Protein AF-A0AAV4RSV9-F1 (afdb_monomer_lite)

Organism: Caerostris extrusa (NCBI:txid172846)

Structure (mmCIF, N/CA/C/O backbone):
data_AF-A0AAV4RSV9-F1
#
_entry.id   AF-A0AAV4RSV9-F1
#
loop_
_atom_site.group_PDB
_atom_site.id
_atom_site.type_symbol
_atom_site.label_atom_id
_atom_site.label_alt_id
_atom_site.label_comp_id
_atom_site.label_asym_id
_atom_site.label_entity_id
_atom_site.label_seq_id
_atom_site.pdbx_PDB_ins_code
_atom_site.Cartn_x
_atom_site.Cartn_y
_atom_site.Cartn_z
_atom_site.occupancy
_atom_site.B_iso_or_equiv
_atom_site.auth_seq_id
_atom_site.auth_comp_id
_atom_site.auth_asym_id
_atom_site.auth_atom_id
_atom_site.pdbx_PDB_model_num
ATOM 1 N N . MET A 1 1 ? -23.503 -14.508 3.204 1.00 33.59 1 MET A N 1
ATOM 2 C CA . MET A 1 1 ? -23.653 -13.408 4.180 1.00 33.59 1 MET A CA 1
ATOM 3 C C . MET A 1 1 ? -22.373 -12.596 4.146 1.00 33.59 1 MET A C 1
ATOM 5 O O . MET A 1 1 ? -21.331 -13.213 4.328 1.00 33.59 1 MET A O 1
ATOM 9 N N . PRO A 1 2 ? -22.396 -11.292 3.831 1.00 32.09 2 PRO A N 1
ATOM 10 C CA . PRO A 1 2 ? -21.174 -10.505 3.835 1.00 32.09 2 PRO A CA 1
ATOM 11 C C . PRO A 1 2 ? -20.803 -10.190 5.286 1.00 32.09 2 PRO A C 1
ATOM 13 O O . PRO A 1 2 ? -21.614 -9.654 6.042 1.00 32.09 2 PRO A O 1
ATOM 16 N N . LEU A 1 3 ? -19.588 -10.567 5.675 1.00 35.69 3 LEU A N 1
ATOM 17 C CA . LEU A 1 3 ? -18.970 -10.124 6.915 1.00 35.69 3 LEU A CA 1
ATOM 18 C C . LEU A 1 3 ? -18.635 -8.640 6.735 1.00 35.69 3 LEU A C 1
ATOM 20 O O . LEU A 1 3 ? -17.664 -8.294 6.068 1.00 35.69 3 LEU A O 1
ATOM 24 N N . PHE A 1 4 ? -19.476 -7.762 7.281 1.00 36.22 4 PHE A N 1
ATOM 25 C CA . PHE A 1 4 ? -19.121 -6.360 7.476 1.00 36.22 4 PHE A CA 1
ATOM 26 C C . PHE A 1 4 ? -17.946 -6.324 8.456 1.00 36.22 4 PHE A C 1
ATOM 28 O O . PHE A 1 4 ? -18.125 -6.448 9.667 1.00 36.22 4 PHE A O 1
ATOM 35 N N . LEU A 1 5 ? -16.729 -6.205 7.925 1.00 37.97 5 LEU A N 1
ATOM 36 C CA . LEU A 1 5 ? -15.583 -5.768 8.705 1.00 37.97 5 LEU A CA 1
ATOM 37 C C . LEU A 1 5 ? -15.881 -4.337 9.143 1.00 37.97 5 LEU A C 1
ATOM 39 O O . LEU A 1 5 ? -15.809 -3.397 8.351 1.00 37.97 5 LEU A O 1
ATOM 43 N N . ASP A 1 6 ? -16.273 -4.205 10.406 1.00 38.50 6 ASP A N 1
ATOM 44 C CA . ASP A 1 6 ? -16.491 -2.942 11.095 1.00 38.50 6 ASP A CA 1
ATOM 45 C C . ASP A 1 6 ? -15.120 -2.259 11.256 1.00 38.50 6 ASP A C 1
ATOM 47 O O . ASP A 1 6 ? -14.453 -2.326 12.294 1.00 38.50 6 ASP A O 1
ATOM 51 N N . MET A 1 7 ? -14.621 -1.680 10.157 1.00 40.09 7 MET A N 1
ATOM 52 C CA . MET A 1 7 ? -13.548 -0.701 10.225 1.00 40.09 7 MET A CA 1
ATOM 53 C C . MET A 1 7 ? -14.049 0.410 11.146 1.00 40.09 7 MET A C 1
ATOM 55 O O . MET A 1 7 ? -15.178 0.866 10.953 1.00 40.09 7 MET A O 1
ATOM 59 N N . PRO A 1 8 ? -13.252 0.866 12.130 1.00 41.69 8 PRO A N 1
ATOM 60 C CA . PRO A 1 8 ? -13.656 1.939 13.020 1.00 41.69 8 PRO A CA 1
ATOM 61 C C . PRO A 1 8 ? -13.725 3.238 12.213 1.00 41.69 8 PRO A C 1
ATOM 63 O O . PRO A 1 8 ? -12.812 4.060 12.221 1.00 41.69 8 PRO A O 1
ATOM 66 N N . SER A 1 9 ? -14.820 3.432 11.483 1.00 43.16 9 SER A N 1
ATOM 67 C CA . SER A 1 9 ? -15.230 4.757 11.076 1.00 43.16 9 SER A CA 1
ATOM 68 C C . SER A 1 9 ? -15.619 5.443 12.373 1.00 43.16 9 SER A C 1
ATOM 70 O O . SER A 1 9 ? -16.460 4.943 13.119 1.00 43.16 9 SER A O 1
ATOM 72 N N . VAL A 1 10 ? -14.974 6.561 12.694 1.00 50.31 10 VAL A N 1
ATOM 73 C CA . VAL A 1 10 ? -15.597 7.500 13.621 1.00 50.31 10 VAL A CA 1
ATOM 74 C C . VAL A 1 10 ? -16.876 7.902 12.895 1.00 50.31 10 VAL A C 1
ATOM 76 O O . VAL A 1 10 ? -16.759 8.542 11.844 1.00 50.31 10 VAL A O 1
ATOM 79 N N . PRO A 1 11 ? -18.071 7.461 13.337 1.00 57.12 11 PRO A N 1
ATOM 80 C CA . PRO A 1 11 ? -19.275 7.776 12.596 1.00 57.12 11 PRO A CA 1
ATOM 81 C C . PRO A 1 11 ? -19.330 9.296 12.476 1.00 57.12 11 PRO A C 1
ATOM 83 O O . PRO A 1 11 ? -19.086 10.006 13.456 1.00 57.12 11 PRO A O 1
ATOM 86 N N . LEU A 1 12 ? -19.594 9.805 11.272 1.00 56.66 12 LEU A N 1
ATOM 87 C CA . LEU A 1 12 ? -19.798 11.234 11.072 1.00 56.66 12 LEU A CA 1
ATOM 88 C C . LEU A 1 12 ? -21.110 11.607 11.773 1.00 56.66 12 LEU A C 1
ATOM 90 O O . LEU A 1 12 ? -22.186 11.603 11.178 1.00 56.66 12 LEU A O 1
ATOM 94 N N . VAL A 1 13 ? -21.041 11.858 13.077 1.00 72.06 13 VAL A N 1
ATOM 95 C CA . VAL A 1 13 ? -22.205 12.229 13.870 1.00 72.06 13 VAL A CA 1
ATOM 96 C C . VAL A 1 13 ? -22.405 13.725 13.705 1.00 72.06 13 VAL A C 1
ATOM 98 O O . VAL A 1 13 ? -21.585 14.530 14.141 1.00 72.06 13 VAL A O 1
ATOM 101 N N . SER A 1 14 ? -23.515 14.102 13.072 1.00 82.44 14 SER A N 1
ATOM 102 C CA . SER A 1 14 ? -23.930 15.501 13.003 1.00 82.44 14 SER A CA 1
ATOM 103 C C . SER A 1 14 ? -24.026 16.093 14.409 1.00 82.44 14 SER A C 1
ATOM 105 O O . SER A 1 14 ? -24.600 15.478 15.313 1.00 82.44 14 SER A O 1
ATOM 107 N N . GLY A 1 15 ? -23.530 17.321 14.580 1.00 81.44 15 GLY A N 1
ATOM 108 C CA . GLY A 1 15 ? -23.687 18.066 15.830 1.00 81.44 15 GLY A CA 1
ATOM 109 C C . GLY A 1 15 ? -25.155 18.196 16.249 1.00 81.44 15 GLY A C 1
ATOM 110 O O . GLY A 1 15 ? -25.458 18.113 17.435 1.00 81.44 15 GLY A O 1
ATOM 111 N N . PHE A 1 16 ? -26.082 18.274 15.286 1.00 86.19 16 PHE A N 1
ATOM 112 C CA . PHE A 1 16 ? -27.522 18.262 15.555 1.00 86.19 16 PHE A CA 1
ATOM 113 C C . PHE A 1 16 ? -28.005 16.919 16.095 1.00 86.19 16 PHE A C 1
ATOM 115 O O . PHE A 1 16 ? -28.775 16.890 17.046 1.00 86.19 16 PHE A O 1
ATOM 122 N N . VAL A 1 17 ? -27.531 15.805 15.532 1.00 83.81 17 VAL A N 1
ATOM 123 C CA . VAL A 1 17 ? -27.867 14.461 16.029 1.00 83.81 17 VAL A CA 1
ATOM 124 C C . VAL A 1 17 ? -27.317 14.269 17.439 1.00 83.81 17 VAL A C 1
ATOM 126 O O . VAL A 1 17 ? -28.009 13.724 18.294 1.00 83.81 17 VAL A O 1
ATOM 129 N N . CYS A 1 18 ? -26.105 14.761 17.705 1.00 80.69 18 CYS A N 1
ATOM 130 C CA . CYS A 1 18 ? -25.526 14.768 19.045 1.00 80.69 18 CYS A CA 1
ATOM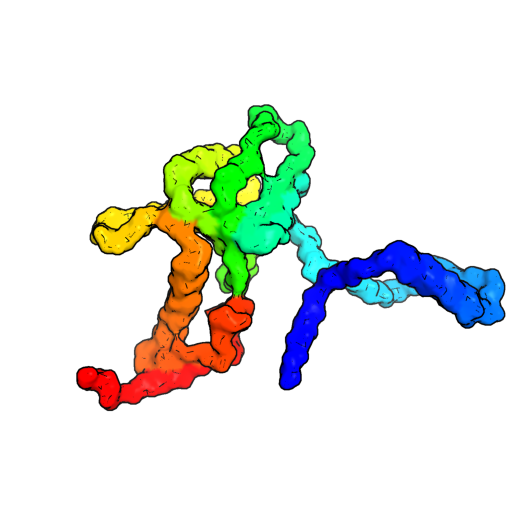 131 C C . CYS A 1 18 ? -26.380 15.596 20.022 1.00 80.69 18 CYS A C 1
ATOM 133 O O . CYS A 1 18 ? -26.750 15.100 21.084 1.00 80.69 18 CYS A O 1
ATOM 135 N N . ALA A 1 19 ? -26.780 16.811 19.634 1.00 85.12 19 ALA A N 1
ATOM 136 C CA . ALA A 1 19 ? -27.617 17.687 20.453 1.00 85.12 19 ALA A CA 1
ATOM 137 C C . ALA A 1 19 ? -29.019 17.105 20.706 1.00 85.12 19 ALA A C 1
ATOM 139 O O . ALA A 1 19 ? -29.518 17.166 21.830 1.00 85.12 19 ALA A O 1
ATOM 140 N N . ILE A 1 20 ? -29.645 16.504 19.688 1.00 87.44 20 ILE A N 1
ATOM 141 C CA . ILE A 1 20 ? -30.943 15.831 19.812 1.00 87.44 20 ILE A CA 1
ATOM 142 C C . ILE A 1 20 ? -30.825 14.632 20.750 1.00 87.44 20 ILE A C 1
ATOM 144 O O . ILE A 1 20 ? -31.633 14.516 21.665 1.00 87.44 20 ILE A O 1
ATOM 148 N N . ARG A 1 21 ? -29.808 13.776 20.584 1.00 83.62 21 ARG A N 1
ATOM 149 C CA . ARG A 1 21 ? -29.572 12.640 21.490 1.00 83.62 21 ARG A CA 1
ATOM 150 C C . ARG A 1 21 ? -29.372 13.103 22.922 1.00 83.62 21 ARG A C 1
ATOM 152 O O . ARG A 1 21 ? -30.051 12.612 23.808 1.00 83.62 21 ARG A O 1
ATOM 159 N N . GLN A 1 22 ? -28.545 14.124 23.135 1.00 82.12 22 GLN A N 1
ATOM 160 C CA . GLN A 1 22 ? -28.338 14.694 24.462 1.00 82.12 22 GLN A CA 1
ATOM 161 C C . GLN A 1 22 ? -29.655 15.181 25.093 1.00 82.12 22 GLN A C 1
ATOM 163 O O . GLN A 1 22 ? -29.890 14.966 26.284 1.00 82.12 22 GLN A O 1
ATOM 168 N N . LYS A 1 23 ? -30.529 15.827 24.309 1.00 84.06 23 LYS A N 1
ATOM 169 C CA . LYS A 1 23 ? -31.851 16.280 24.771 1.00 84.06 23 LYS A CA 1
ATOM 170 C C . LYS A 1 23 ? -32.808 15.119 25.040 1.00 84.06 23 LYS A C 1
ATOM 172 O O . LYS A 1 23 ? -33.490 15.157 26.058 1.00 84.06 23 LYS A O 1
ATOM 177 N N . LEU A 1 24 ? -32.837 14.105 24.178 1.00 85.06 24 LEU A N 1
ATOM 178 C CA . LEU A 1 24 ? -33.660 12.906 24.349 1.00 85.06 24 LEU A CA 1
ATOM 179 C C . LEU A 1 24 ? -33.226 12.091 25.571 1.00 85.06 24 LEU A C 1
ATOM 181 O O . LEU A 1 24 ? -34.077 11.722 26.372 1.00 85.06 24 LEU A O 1
ATOM 185 N N . ASP A 1 25 ? -31.924 11.892 25.771 1.00 79.19 25 ASP A N 1
ATOM 186 C CA . ASP A 1 25 ? -31.375 11.190 26.936 1.00 79.19 25 ASP A CA 1
ATOM 187 C C . ASP A 1 25 ? -31.684 11.938 28.241 1.00 79.19 25 ASP A C 1
ATOM 189 O O . ASP A 1 25 ? -32.006 11.324 29.258 1.00 79.19 25 ASP A O 1
ATOM 193 N N . SER A 1 26 ? -31.639 13.275 28.210 1.00 73.12 26 SER A N 1
ATOM 194 C CA . SER A 1 26 ? -32.033 14.107 29.355 1.00 73.12 26 SER A CA 1
ATOM 195 C C . SER A 1 26 ? -33.541 14.034 29.619 1.00 73.12 26 SER A C 1
ATOM 197 O O . SER A 1 26 ? -33.954 13.950 30.772 1.00 73.12 26 SER A O 1
ATOM 199 N N . PHE A 1 27 ? -34.367 14.038 28.566 1.00 79.25 27 PHE A N 1
ATOM 200 C CA . PHE A 1 27 ? -35.826 13.944 28.676 1.00 79.25 27 PHE A CA 1
ATOM 201 C C . PHE A 1 27 ? -36.284 12.572 29.185 1.00 79.25 27 PHE A C 1
ATOM 203 O O . PHE A 1 27 ? -37.189 12.488 30.007 1.00 79.25 27 PHE A O 1
ATOM 210 N N . ALA A 1 28 ? -35.631 11.499 28.739 1.00 72.19 28 ALA A N 1
ATOM 211 C CA . ALA A 1 28 ? -35.897 10.138 29.193 1.00 72.19 28 ALA A CA 1
ATOM 212 C C . ALA A 1 28 ? -35.424 9.877 30.639 1.00 72.19 28 ALA A C 1
ATOM 214 O O . ALA A 1 28 ? -35.713 8.820 31.204 1.00 72.19 28 ALA A O 1
ATOM 215 N N . SER A 1 29 ? -34.691 10.813 31.255 1.00 71.06 29 SER A N 1
ATOM 216 C CA . SER A 1 29 ? -34.235 10.678 32.635 1.00 71.06 29 SER A CA 1
ATOM 217 C C . SER A 1 29 ? -35.323 11.121 33.622 1.00 71.06 29 SER A C 1
ATOM 219 O O . SER A 1 29 ? -35.723 12.278 33.675 1.00 71.06 29 SER A O 1
ATOM 221 N N . LEU A 1 30 ? -35.801 10.178 34.437 1.00 73.56 30 LEU A N 1
ATOM 222 C CA . LEU A 1 30 ? -36.833 10.411 35.461 1.00 73.56 30 LEU A CA 1
ATOM 223 C C . LEU A 1 30 ? -36.285 11.039 36.758 1.00 73.56 30 LEU A C 1
ATOM 225 O O . LEU A 1 30 ? -37.032 11.232 37.713 1.00 73.56 30 LEU A O 1
ATOM 229 N N . THR A 1 31 ? -34.980 11.316 36.826 1.00 72.31 31 THR A N 1
ATOM 230 C CA . THR A 1 31 ? -34.305 11.837 38.022 1.00 72.31 31 THR A CA 1
ATOM 231 C C . THR A 1 31 ? -33.597 13.149 37.715 1.00 72.31 31 THR A C 1
ATOM 233 O O . THR A 1 31 ? -32.899 13.269 36.711 1.00 72.31 31 THR A O 1
ATOM 236 N N . SER A 1 32 ? -33.753 14.130 38.603 1.00 68.44 32 SER A N 1
ATOM 237 C CA . SER A 1 32 ? -33.077 15.430 38.536 1.00 68.44 32 SER A CA 1
ATOM 238 C C . SER A 1 32 ? -31.642 15.390 39.073 1.00 68.44 32 SER A C 1
ATOM 240 O O . SER A 1 32 ? -30.887 16.346 38.896 1.00 68.44 32 SER A O 1
ATOM 242 N N . VAL A 1 33 ? -31.248 14.292 39.728 1.00 75.31 33 VAL A N 1
ATOM 243 C CA . VAL A 1 33 ? -29.913 14.135 40.309 1.00 75.31 33 VAL A CA 1
ATOM 244 C C . VAL A 1 33 ? -28.967 13.578 39.251 1.00 75.31 33 VAL A C 1
ATOM 246 O O . VAL A 1 33 ? -29.154 12.469 38.744 1.00 75.31 33 VAL A O 1
ATOM 249 N N . ALA A 1 34 ? -27.918 14.339 38.930 1.00 63.50 34 ALA A N 1
ATOM 250 C CA . ALA A 1 34 ? -26.868 13.885 38.028 1.00 63.50 34 ALA A CA 1
ATOM 251 C C . ALA A 1 34 ? -26.233 12.592 38.566 1.00 63.50 34 ALA A C 1
ATOM 253 O O . ALA A 1 34 ? -25.784 12.543 39.713 1.00 63.50 34 ALA A O 1
ATOM 254 N N . ARG A 1 35 ? -26.171 11.540 37.738 1.00 60.19 35 ARG A N 1
ATOM 255 C CA . ARG A 1 35 ? -25.465 10.304 38.110 1.00 60.19 35 ARG A CA 1
ATOM 256 C C . ARG A 1 35 ? -24.001 10.642 38.446 1.00 60.19 35 ARG A C 1
ATOM 258 O O . ARG A 1 35 ? -23.372 11.382 37.683 1.00 60.19 35 ARG A O 1
ATOM 265 N N . PRO A 1 36 ? -23.442 10.126 39.553 1.00 59.12 36 PRO A N 1
ATOM 266 C CA . PRO A 1 36 ? -22.083 10.456 39.965 1.00 59.12 36 PRO A CA 1
ATOM 267 C C . PRO A 1 36 ? -21.067 10.037 38.891 1.00 59.12 36 PRO A C 1
ATOM 269 O O . PRO A 1 36 ? -21.099 8.916 38.390 1.00 59.12 36 PRO A O 1
ATOM 272 N N . LYS A 1 37 ? -20.141 10.942 38.547 1.00 64.62 37 LYS A N 1
ATOM 273 C CA . LYS A 1 37 ? -19.033 10.701 37.598 1.00 64.62 37 LYS A CA 1
ATOM 274 C C . LYS A 1 37 ? -17.822 9.995 38.227 1.00 64.62 37 LYS A C 1
ATOM 276 O O . LYS A 1 37 ? -16.769 9.920 37.597 1.00 64.62 37 LYS A O 1
ATOM 281 N N . VAL A 1 38 ? -17.925 9.501 39.461 1.00 49.75 38 VAL A N 1
ATOM 282 C CA . VAL A 1 38 ? -16.763 8.985 40.195 1.00 49.75 38 VAL A CA 1
ATOM 283 C C . VAL A 1 38 ? -16.743 7.458 40.206 1.00 49.75 38 VAL A C 1
ATOM 285 O O . VAL A 1 38 ? -17.623 6.813 40.764 1.00 49.75 38 VAL A O 1
ATOM 288 N N . LYS A 1 39 ? -15.681 6.956 39.561 1.00 48.25 39 LYS A N 1
ATOM 289 C CA . LYS A 1 39 ? -15.087 5.611 39.541 1.00 48.25 39 LYS A CA 1
ATOM 290 C C . LYS A 1 39 ? -16.033 4.437 39.269 1.00 48.25 39 LYS A C 1
ATOM 292 O O . LYS A 1 39 ? -16.329 3.632 40.140 1.00 48.25 39 LYS A O 1
ATOM 297 N N . ARG A 1 40 ? -16.327 4.232 37.978 1.00 44.69 40 ARG A N 1
ATOM 298 C CA . ARG A 1 40 ? -16.277 2.867 37.436 1.00 44.69 40 ARG A CA 1
ATOM 299 C C . ARG A 1 40 ? -14.816 2.441 37.456 1.00 44.69 40 ARG A C 1
ATOM 301 O O . ARG A 1 40 ? -14.027 2.865 36.616 1.00 44.69 40 ARG A O 1
ATOM 308 N N . GLU A 1 41 ? -14.448 1.692 38.479 1.00 45.41 41 GLU A N 1
ATOM 309 C CA . GLU A 1 41 ? -13.223 0.909 38.491 1.00 45.41 41 GLU A CA 1
ATOM 310 C C . GLU A 1 41 ? -13.158 0.096 37.194 1.00 45.41 41 GLU A C 1
ATOM 312 O O . GLU A 1 41 ? -14.014 -0.741 36.929 1.00 45.41 41 GLU A O 1
ATOM 317 N N . GLN A 1 42 ? -12.187 0.447 36.353 1.00 46.62 42 GLN A N 1
ATOM 318 C CA . GLN A 1 42 ? -11.427 -0.439 35.470 1.00 46.62 42 GLN A CA 1
ATOM 319 C C . GLN A 1 42 ? -12.147 -1.425 34.537 1.00 46.62 42 GLN A C 1
ATOM 321 O O . GLN A 1 42 ? -11.464 -2.166 33.844 1.00 46.62 42 GLN A O 1
ATOM 326 N N . LEU A 1 43 ? -13.460 -1.347 34.335 1.00 41.59 43 LEU A N 1
ATOM 327 C CA . LEU A 1 43 ? -14.076 -1.777 33.075 1.00 41.59 43 LEU A CA 1
ATOM 328 C C . LEU A 1 43 ? -13.960 -0.639 32.071 1.00 41.59 43 LEU A C 1
ATOM 330 O O . LEU A 1 43 ? -14.920 -0.151 31.479 1.00 41.59 43 LEU A O 1
ATOM 334 N N . PHE A 1 44 ? -12.716 -0.215 31.899 1.00 43.91 44 PHE A N 1
ATOM 335 C CA . PHE A 1 44 ? -12.253 0.177 30.605 1.00 43.91 44 PHE A CA 1
ATOM 336 C C . PHE A 1 44 ? -12.528 -1.017 29.658 1.00 43.91 44 PHE A C 1
ATOM 338 O O . PHE A 1 44 ? -11.621 -1.744 29.279 1.00 43.91 44 PHE A O 1
ATOM 345 N N . GLU A 1 45 ? -13.734 -1.074 29.090 1.00 42.53 45 GLU A N 1
ATOM 346 C CA . GLU A 1 45 ? -13.785 -0.869 27.644 1.00 42.53 45 GLU A CA 1
ATOM 347 C C . GLU A 1 45 ? -13.157 0.513 27.387 1.00 42.53 45 GLU A C 1
ATOM 349 O O . GLU A 1 45 ? -13.787 1.483 26.975 1.00 42.53 45 GLU A O 1
ATOM 354 N N . THR A 1 46 ? -11.841 0.628 27.624 1.00 43.81 46 THR A N 1
ATOM 355 C CA . THR A 1 46 ? -10.995 1.245 26.641 1.00 43.81 46 THR A CA 1
ATOM 356 C C . THR A 1 46 ? -11.463 0.522 25.403 1.00 43.81 46 THR A C 1
ATOM 358 O O . THR A 1 46 ? -11.152 -0.651 25.199 1.00 43.81 46 THR A O 1
ATOM 361 N N . VAL A 1 47 ? -12.251 1.214 24.588 1.00 47.81 47 VAL A N 1
A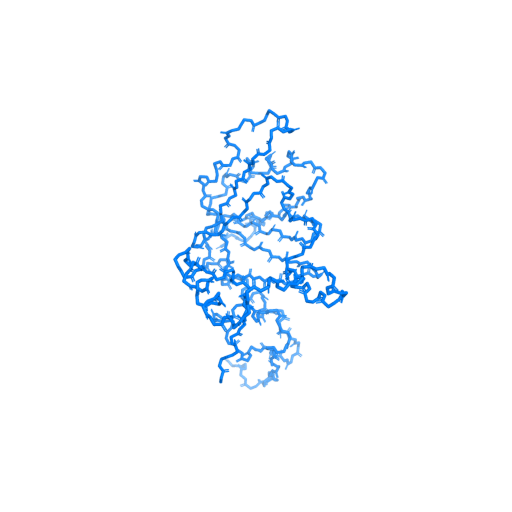TOM 362 C CA . VAL A 1 47 ? -11.970 1.205 23.170 1.00 47.81 47 VAL A CA 1
ATOM 363 C C . VAL A 1 47 ? -10.474 1.474 23.139 1.00 47.81 47 VAL A C 1
ATOM 365 O O . VAL A 1 47 ? -10.043 2.622 23.172 1.00 47.81 47 VAL A O 1
ATOM 368 N N . ILE A 1 48 ? -9.678 0.406 23.285 1.00 45.91 48 ILE A N 1
ATOM 369 C CA . ILE A 1 48 ? -8.285 0.397 22.923 1.00 45.91 48 ILE A CA 1
ATOM 370 C C . ILE A 1 48 ? -8.457 0.857 21.498 1.00 45.91 48 ILE A C 1
ATOM 372 O O . ILE A 1 48 ? -9.130 0.146 20.733 1.00 45.91 48 ILE A O 1
ATOM 376 N N . PRO A 1 49 ? -8.061 2.0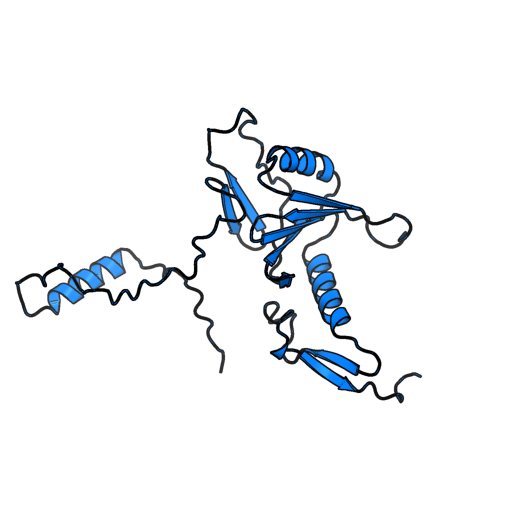96 21.161 1.00 46.12 49 PRO A N 1
ATOM 377 C CA . PRO A 1 49 ? -8.128 2.454 19.772 1.00 46.12 49 PRO A CA 1
ATOM 378 C C . PRO A 1 49 ? -7.392 1.304 19.086 1.00 46.12 49 PRO A C 1
ATOM 380 O O . PRO A 1 49 ? -6.270 0.979 19.476 1.00 46.12 49 PRO A O 1
ATOM 383 N N . LYS A 1 50 ? -8.019 0.625 18.116 1.00 49.06 50 LYS A N 1
ATOM 384 C CA . LYS A 1 50 ? -7.317 -0.326 17.232 1.00 49.06 50 LYS A CA 1
ATOM 385 C C . LYS A 1 50 ? -6.311 0.437 16.348 1.00 49.06 50 LYS A C 1
ATOM 387 O O . LYS A 1 50 ? -6.098 0.119 15.189 1.00 49.06 50 LYS A O 1
ATOM 392 N N . ILE A 1 51 ? -5.780 1.530 16.875 1.00 53.28 51 ILE A N 1
ATOM 393 C CA . ILE A 1 51 ? -4.811 2.433 16.328 1.00 53.28 51 ILE A CA 1
ATOM 394 C C . ILE A 1 51 ? -3.625 2.211 17.245 1.00 53.28 51 ILE A C 1
ATOM 396 O O . ILE A 1 51 ? -3.684 2.475 18.447 1.00 53.28 51 ILE A O 1
ATOM 400 N N . SER A 1 52 ? -2.592 1.638 16.651 1.00 48.38 52 SER A N 1
ATOM 401 C CA . SER A 1 52 ? -1.332 1.360 17.309 1.00 48.38 52 SER A CA 1
ATOM 402 C C . SER A 1 52 ? -0.846 2.580 18.104 1.00 48.38 52 SER A C 1
ATOM 404 O O . SER A 1 52 ? -0.829 3.698 17.589 1.00 48.38 52 SER A O 1
ATOM 406 N N . THR A 1 53 ? -0.441 2.367 19.359 1.00 50.00 53 THR A N 1
ATOM 407 C CA . THR A 1 53 ? 0.304 3.359 20.155 1.00 50.00 53 THR A CA 1
ATOM 408 C C . THR A 1 53 ? 1.784 3.401 19.774 1.00 50.00 53 THR A C 1
ATOM 410 O O . THR A 1 53 ? 2.554 4.129 20.400 1.00 50.00 53 THR A O 1
ATOM 413 N N . MET A 1 54 ? 2.201 2.589 18.798 1.00 54.75 54 MET A N 1
ATOM 414 C CA . MET A 1 54 ? 3.573 2.559 18.306 1.00 54.75 54 MET A CA 1
ATOM 415 C C . MET A 1 54 ? 3.892 3.818 17.498 1.00 54.75 54 MET A C 1
ATOM 417 O O . MET A 1 54 ? 3.000 4.574 17.098 1.00 54.75 54 MET A O 1
ATOM 421 N N . SER A 1 55 ? 5.185 4.055 17.277 1.00 53.69 55 SER A N 1
ATOM 422 C CA . SER A 1 55 ? 5.659 5.159 16.452 1.00 53.69 55 SER A CA 1
ATOM 423 C C . SER A 1 55 ? 4.955 5.100 15.088 1.00 53.69 55 SER A C 1
ATOM 425 O O . SER A 1 55 ? 4.971 4.091 14.382 1.00 53.69 55 SER A O 1
ATOM 427 N N . VAL A 1 56 ? 4.240 6.173 14.732 1.00 59.38 56 VAL A N 1
ATOM 428 C CA . VAL A 1 56 ? 3.613 6.252 13.409 1.00 59.38 56 VAL A CA 1
ATOM 429 C C . VAL A 1 56 ? 4.722 6.165 12.352 1.00 59.38 56 VAL A C 1
ATOM 431 O O . VAL A 1 56 ? 5.751 6.822 12.535 1.00 59.38 56 VAL A O 1
ATOM 434 N N . PRO A 1 57 ? 4.536 5.432 11.236 1.00 54.44 57 PRO A N 1
ATOM 435 C CA . PRO A 1 57 ? 5.599 5.174 10.259 1.00 54.44 57 PRO A CA 1
ATOM 436 C C . PRO A 1 57 ? 6.332 6.418 9.743 1.00 54.44 57 PRO A C 1
ATOM 438 O O . PRO A 1 57 ? 7.483 6.334 9.321 1.00 54.44 57 PRO A O 1
ATOM 441 N N . PHE A 1 58 ? 5.661 7.571 9.784 1.00 58.41 58 PHE A N 1
ATOM 442 C CA . PHE A 1 58 ? 6.143 8.855 9.288 1.00 58.41 58 PHE A CA 1
ATOM 443 C C . PHE A 1 58 ? 6.589 9.828 10.393 1.00 58.41 58 PHE A C 1
ATOM 445 O O . PHE A 1 58 ? 6.925 10.969 10.097 1.00 58.41 58 PHE A O 1
ATOM 452 N N . GLY A 1 59 ? 6.590 9.418 11.662 1.00 58.38 59 GLY A N 1
ATOM 453 C CA . GLY A 1 59 ? 6.946 10.278 12.791 1.00 58.38 59 GLY A CA 1
ATOM 454 C C . GLY A 1 59 ? 5.933 11.394 13.098 1.00 58.38 59 GLY A C 1
ATOM 455 O O . GLY A 1 59 ? 4.899 11.565 12.449 1.00 58.38 59 GLY A O 1
ATOM 456 N N . SER A 1 60 ? 6.215 12.168 14.149 1.00 60.16 60 SER A N 1
ATOM 457 C CA . SER A 1 60 ? 5.320 13.240 14.594 1.00 60.16 60 SER A CA 1
ATOM 458 C C . SER A 1 60 ? 5.368 14.456 13.661 1.00 60.16 60 SER A C 1
ATOM 460 O O . SER A 1 60 ? 6.420 14.893 13.198 1.00 60.16 60 SER A O 1
ATOM 462 N N . GLY A 1 61 ? 4.200 15.041 13.385 1.00 53.38 61 GLY A N 1
ATOM 463 C CA . GLY A 1 61 ? 4.091 16.228 12.536 1.00 53.38 61 GLY A CA 1
ATOM 464 C C . GLY A 1 61 ? 4.099 15.950 11.032 1.00 53.38 61 GLY A C 1
ATOM 465 O O . GLY A 1 61 ? 4.027 16.918 10.276 1.00 53.38 61 GLY A O 1
ATOM 466 N N . ILE A 1 62 ? 4.126 14.684 10.603 1.00 58.00 62 ILE A N 1
ATOM 467 C CA . ILE A 1 62 ? 3.812 14.271 9.232 1.00 58.00 62 ILE A CA 1
ATOM 468 C C . ILE A 1 62 ? 2.414 13.641 9.221 1.00 58.00 62 ILE A C 1
ATOM 470 O O . ILE A 1 62 ? 2.089 12.770 10.019 1.00 58.00 62 ILE A O 1
ATOM 474 N N . THR A 1 63 ? 1.551 14.126 8.336 1.00 60.25 63 THR A N 1
ATOM 475 C CA . THR A 1 63 ? 0.199 13.623 8.103 1.00 60.25 63 THR A CA 1
ATOM 476 C C . THR A 1 63 ? 0.147 13.020 6.715 1.00 60.25 63 THR A C 1
ATOM 478 O O . THR A 1 63 ? 0.453 13.703 5.739 1.00 60.25 63 THR A O 1
ATOM 481 N N . VAL A 1 64 ? -0.278 11.765 6.627 1.00 64.00 64 VAL A N 1
ATOM 482 C CA . VAL A 1 64 ? -0.556 11.093 5.359 1.00 64.00 64 VAL A CA 1
ATOM 483 C C . VAL A 1 64 ? -2.058 10.892 5.254 1.00 64.00 64 VAL A C 1
ATOM 485 O O . VAL A 1 64 ? -2.688 10.410 6.191 1.00 64.00 64 VAL A O 1
ATOM 488 N N . SER A 1 65 ? -2.645 11.290 4.132 1.00 62.38 65 SER A N 1
ATOM 489 C CA . SER A 1 65 ? -4.046 11.034 3.822 1.00 62.38 65 SER A CA 1
ATOM 490 C C . SER A 1 65 ? -4.189 10.439 2.429 1.00 62.38 65 SER A C 1
ATOM 492 O O . SER A 1 65 ? -3.394 10.717 1.534 1.00 62.38 65 SER A O 1
ATOM 494 N N . ARG A 1 66 ? -5.217 9.614 2.240 1.00 68.38 66 ARG A N 1
ATOM 495 C CA . ARG A 1 66 ? -5.607 9.090 0.932 1.00 68.38 66 ARG A CA 1
ATOM 496 C C . ARG A 1 66 ? -6.804 9.893 0.425 1.00 68.38 66 ARG A C 1
ATOM 498 O O . ARG A 1 66 ? -7.810 9.994 1.120 1.00 68.38 66 ARG A O 1
ATOM 505 N N . ILE A 1 67 ? -6.693 10.480 -0.764 1.00 70.06 67 ILE A N 1
ATOM 506 C CA . ILE A 1 67 ? -7.799 11.147 -1.464 1.00 70.06 67 ILE A CA 1
ATOM 507 C C . ILE A 1 67 ? -7.963 10.446 -2.814 1.00 70.06 67 ILE A C 1
ATOM 509 O O . ILE A 1 67 ? -7.154 10.639 -3.725 1.00 70.06 67 ILE A O 1
ATOM 513 N N . GLY A 1 68 ? -8.988 9.598 -2.926 1.00 74.38 68 GLY A N 1
ATOM 514 C CA . GLY A 1 68 ? -9.128 8.667 -4.049 1.00 74.38 68 GLY A CA 1
ATOM 515 C C . GLY A 1 68 ? -7.946 7.694 -4.098 1.00 74.38 68 GLY A C 1
ATOM 516 O O . GLY A 1 68 ? -7.589 7.099 -3.088 1.00 74.38 68 GLY A O 1
ATOM 517 N N . GLU A 1 69 ? -7.280 7.600 -5.245 1.00 72.38 69 GLU A N 1
ATOM 518 C CA . GLU A 1 69 ? -6.083 6.760 -5.423 1.00 72.38 69 GLU A CA 1
ATOM 519 C C . GLU A 1 69 ? -4.777 7.472 -5.056 1.00 72.38 69 GLU A C 1
ATOM 521 O O . GLU A 1 69 ? -3.693 6.950 -5.284 1.00 72.38 69 GLU A O 1
ATOM 526 N N . ARG A 1 70 ? -4.845 8.695 -4.520 1.00 69.75 70 ARG A N 1
ATOM 527 C CA . ARG A 1 70 ? -3.663 9.533 -4.299 1.00 69.75 70 ARG A CA 1
ATOM 528 C C . ARG A 1 70 ? -3.310 9.602 -2.827 1.00 69.75 70 ARG A C 1
ATOM 530 O O . ARG A 1 70 ? -4.165 9.911 -1.998 1.00 69.75 70 ARG A O 1
ATOM 537 N N . ALA A 1 71 ? -2.036 9.404 -2.522 1.00 68.38 71 ALA A N 1
ATOM 538 C CA . ALA A 1 71 ? -1.482 9.704 -1.214 1.00 68.38 71 ALA A CA 1
ATOM 539 C C . ALA A 1 71 ? -1.036 11.169 -1.158 1.00 68.38 71 ALA A C 1
ATOM 541 O O . ALA A 1 71 ? -0.253 11.643 -1.982 1.00 68.38 71 ALA A O 1
ATOM 542 N N . LEU A 1 72 ? -1.544 11.888 -0.164 1.00 64.12 72 LEU A N 1
ATOM 543 C CA . LEU A 1 72 ? -1.166 13.249 0.164 1.00 64.12 72 LEU A CA 1
ATOM 544 C C . LEU A 1 72 ? -0.394 13.235 1.477 1.00 64.12 72 LEU A C 1
ATOM 546 O O . LEU A 1 72 ? -0.934 12.886 2.522 1.00 64.12 72 LEU A O 1
ATOM 550 N N . VAL A 1 73 ? 0.859 13.669 1.427 1.00 62.06 73 VAL A N 1
ATOM 551 C CA . VAL A 1 73 ? 1.707 13.811 2.611 1.00 62.06 73 VAL A CA 1
ATOM 552 C C . VAL A 1 73 ? 1.861 15.298 2.928 1.00 62.06 73 VAL A C 1
ATOM 554 O O . VAL A 1 73 ? 2.159 16.103 2.046 1.00 62.06 73 VAL A O 1
ATOM 557 N N . ARG A 1 74 ? 1.640 15.682 4.186 1.00 55.72 74 ARG A N 1
ATOM 558 C CA . ARG A 1 74 ? 1.796 17.048 4.707 1.00 55.72 74 ARG A CA 1
ATOM 559 C C . ARG A 1 74 ? 2.693 17.028 5.937 1.00 55.72 74 ARG A C 1
ATOM 561 O O . ARG A 1 74 ? 2.478 16.209 6.816 1.00 55.72 74 ARG A O 1
ATOM 568 N N . ALA A 1 75 ? 3.638 17.956 6.043 1.00 54.62 75 ALA A N 1
ATOM 569 C CA . ALA A 1 75 ? 4.483 18.117 7.227 1.00 54.62 75 ALA A CA 1
ATOM 570 C C . ALA A 1 75 ? 4.216 19.470 7.909 1.00 54.62 75 ALA A C 1
ATOM 572 O O . ALA A 1 75 ? 4.030 20.479 7.228 1.00 54.62 75 ALA A O 1
ATOM 573 N N . ARG A 1 76 ? 4.178 19.501 9.249 1.00 51.38 76 ARG A N 1
ATOM 574 C CA . ARG A 1 76 ? 3.878 20.700 10.061 1.00 51.38 76 ARG A CA 1
ATOM 575 C C . ARG A 1 76 ? 5.023 21.133 10.987 1.00 51.38 76 ARG A C 1
ATOM 577 O O . ARG A 1 76 ? 4.957 22.232 11.537 1.00 51.38 76 ARG A O 1
ATOM 584 N N . THR A 1 77 ? 6.054 20.313 11.204 1.00 52.25 77 THR A N 1
ATOM 585 C CA . THR A 1 77 ? 7.057 20.627 12.238 1.00 52.25 77 THR A CA 1
ATOM 586 C C . THR A 1 77 ? 8.069 21.690 11.793 1.00 52.25 77 THR A C 1
ATOM 588 O O . THR A 1 77 ? 8.549 21.675 10.665 1.00 52.25 77 THR A O 1
ATOM 591 N N . LYS A 1 78 ? 8.396 22.616 12.708 1.00 49.88 78 LYS A N 1
ATOM 592 C CA . LYS A 1 78 ? 9.326 23.752 12.520 1.00 49.88 78 LYS A CA 1
ATOM 593 C C . LYS A 1 78 ? 10.738 23.513 13.089 1.00 49.88 78 LYS A C 1
ATOM 595 O O . LYS A 1 78 ? 11.562 24.417 13.037 1.00 49.88 78 LYS A O 1
ATOM 600 N N . ARG A 1 79 ? 11.016 22.356 13.706 1.00 43.06 79 ARG A N 1
ATOM 601 C CA . ARG A 1 79 ? 12.213 22.149 14.554 1.00 43.06 79 ARG A CA 1
ATOM 602 C C . ARG A 1 79 ? 13.360 21.340 13.944 1.00 43.06 79 ARG A C 1
ATOM 604 O O . ARG A 1 79 ? 14.333 21.088 14.641 1.00 43.06 79 ARG A O 1
ATOM 611 N N . ILE A 1 80 ? 13.311 21.012 12.657 1.00 43.50 80 ILE A N 1
ATOM 612 C CA . ILE A 1 80 ? 14.483 20.494 11.943 1.00 43.50 80 ILE A CA 1
ATOM 613 C C . ILE A 1 80 ? 14.707 21.400 10.734 1.00 43.50 80 ILE A C 1
ATOM 615 O O . ILE A 1 80 ? 13.997 21.313 9.740 1.00 43.50 80 ILE A O 1
ATOM 619 N N . ILE A 1 81 ? 15.613 22.358 10.940 1.00 34.47 81 ILE A N 1
ATOM 620 C CA . ILE A 1 81 ? 16.515 22.994 9.972 1.00 34.47 81 ILE A CA 1
ATOM 621 C C . ILE A 1 81 ? 15.949 23.116 8.550 1.00 34.47 81 ILE A C 1
ATOM 623 O O . ILE A 1 81 ? 15.959 22.167 7.775 1.00 34.47 81 ILE A O 1
ATOM 627 N N . SER A 1 82 ? 15.527 24.333 8.207 1.00 35.09 82 SER A N 1
ATOM 628 C CA . SER A 1 82 ? 15.860 24.991 6.937 1.00 35.09 82 SER A CA 1
ATOM 629 C C . SER A 1 82 ? 15.965 24.098 5.693 1.00 35.09 82 SER A C 1
ATOM 631 O O . SER A 1 82 ? 16.960 24.130 4.982 1.00 35.09 82 SER A O 1
ATOM 633 N N . VAL A 1 83 ? 14.912 23.352 5.378 1.00 32.66 83 VAL A N 1
ATOM 634 C CA . VAL A 1 83 ? 14.558 23.064 3.985 1.00 32.66 83 VAL A CA 1
ATOM 635 C C . VAL A 1 83 ? 13.080 23.386 3.832 1.00 32.66 83 VAL 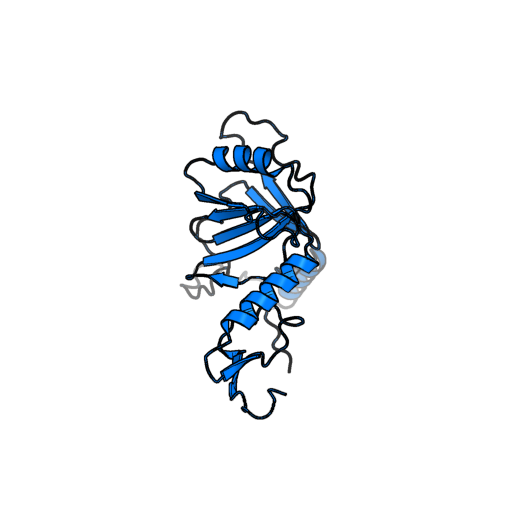A C 1
ATOM 637 O O . VAL A 1 83 ? 12.215 22.525 3.676 1.00 32.66 83 VAL A O 1
ATOM 640 N N . GLU A 1 84 ? 12.823 24.676 4.033 1.00 32.41 84 GLU A N 1
ATOM 641 C CA . GLU A 1 84 ? 11.919 25.486 3.228 1.00 32.41 84 GLU A CA 1
ATOM 642 C C . GLU A 1 84 ? 10.818 24.686 2.528 1.00 32.41 84 GLU A C 1
ATOM 644 O O . GLU A 1 84 ? 11.058 24.077 1.491 1.00 32.41 84 GLU A O 1
ATOM 649 N N . MET A 1 85 ? 9.623 24.669 3.133 1.00 34.06 85 MET A N 1
ATOM 650 C CA . MET A 1 85 ? 8.345 25.135 2.555 1.00 34.06 85 MET A CA 1
ATOM 651 C C . MET A 1 85 ? 8.067 24.840 1.058 1.00 34.06 85 MET A C 1
ATOM 653 O O . MET A 1 85 ? 7.297 25.526 0.393 1.00 34.06 85 MET A O 1
ATOM 657 N N . SER A 1 86 ? 8.675 23.792 0.516 1.00 37.41 86 SER A N 1
ATOM 658 C CA . SER A 1 86 ? 8.649 23.389 -0.893 1.00 37.41 86 SER A CA 1
ATOM 659 C C . SER A 1 86 ? 8.898 21.879 -1.074 1.00 37.41 86 SER A C 1
ATOM 661 O O . SER A 1 86 ? 8.618 21.331 -2.139 1.00 37.41 86 SER A O 1
ATOM 663 N N . THR A 1 87 ? 9.293 21.190 0.001 1.00 41.44 87 THR A N 1
ATOM 664 C CA . THR A 1 87 ? 9.694 19.774 0.121 1.00 41.44 87 THR A CA 1
ATOM 665 C C . THR A 1 87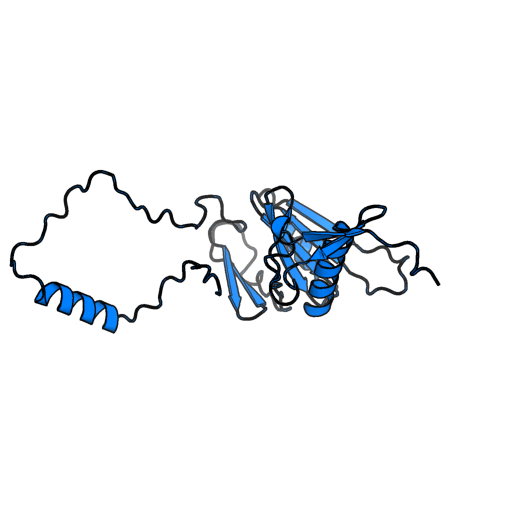 ? 8.562 18.747 0.057 1.00 41.44 87 THR A C 1
ATOM 667 O O . THR A 1 87 ? 8.817 17.551 0.036 1.00 41.44 87 THR A O 1
ATOM 670 N N . LEU A 1 88 ? 7.306 19.190 -0.041 1.00 40.00 88 LEU A N 1
ATOM 671 C CA . LEU A 1 88 ? 6.145 18.335 -0.320 1.00 40.00 88 LEU A CA 1
ATOM 672 C C . LEU A 1 88 ? 5.303 18.896 -1.471 1.00 40.00 88 LEU A C 1
ATOM 674 O O . LEU A 1 88 ? 4.082 18.752 -1.510 1.00 40.00 88 LEU A O 1
ATOM 678 N N . ARG A 1 89 ? 5.955 19.482 -2.482 1.00 41.41 89 ARG A N 1
ATOM 679 C CA . ARG A 1 89 ? 5.403 19.425 -3.838 1.00 41.41 89 ARG A CA 1
ATOM 680 C C . ARG A 1 89 ? 5.571 17.987 -4.343 1.00 41.41 89 ARG A C 1
ATOM 682 O O . ARG A 1 89 ? 6.380 17.716 -5.224 1.00 41.41 89 ARG A O 1
ATOM 689 N N . PHE A 1 90 ? 4.727 17.086 -3.833 1.00 47.28 90 PHE A N 1
ATOM 690 C CA . PHE A 1 90 ? 4.251 15.887 -4.535 1.00 47.28 90 PHE A CA 1
ATOM 691 C C . PHE A 1 90 ? 3.527 16.323 -5.829 1.00 47.28 90 PHE A C 1
ATOM 693 O O . PHE A 1 90 ? 2.338 16.107 -6.026 1.00 47.28 90 PHE A O 1
ATOM 700 N N . SER A 1 91 ? 4.228 17.040 -6.711 1.00 41.47 91 SER A N 1
ATOM 701 C CA . SER A 1 91 ? 3.710 17.555 -7.981 1.00 41.47 91 SER A CA 1
ATOM 702 C C . SER A 1 91 ? 3.780 16.505 -9.091 1.00 41.47 91 SER A C 1
ATOM 704 O O . SER A 1 91 ? 3.425 16.786 -10.232 1.00 41.47 91 SER A O 1
ATOM 706 N N . THR A 1 92 ? 4.176 15.279 -8.746 1.00 49.28 92 THR A N 1
ATOM 707 C CA . THR A 1 92 ? 3.811 14.086 -9.499 1.00 49.28 92 THR A CA 1
ATOM 708 C C . THR A 1 92 ? 3.034 13.193 -8.548 1.00 49.28 92 THR A C 1
ATOM 710 O O . THR A 1 92 ? 3.490 12.899 -7.445 1.00 49.28 92 THR A O 1
ATOM 713 N N . ILE A 1 93 ? 1.829 12.851 -8.973 1.00 55.16 93 ILE A N 1
ATOM 714 C CA . ILE A 1 93 ? 0.813 12.104 -8.248 1.00 55.16 93 ILE A CA 1
ATOM 715 C C . ILE A 1 93 ? 1.432 10.823 -7.661 1.00 55.16 93 ILE A C 1
ATOM 717 O O . ILE A 1 93 ? 1.876 9.970 -8.423 1.00 55.16 93 ILE A O 1
ATOM 721 N N . LEU A 1 94 ? 1.506 10.705 -6.329 1.00 66.25 94 LEU A N 1
ATOM 722 C CA . LEU A 1 94 ? 1.841 9.438 -5.674 1.00 66.25 94 LEU A CA 1
ATOM 723 C C . LEU A 1 94 ? 0.551 8.632 -5.583 1.00 66.25 94 LEU A C 1
ATOM 725 O O . LEU A 1 94 ? -0.360 9.019 -4.846 1.00 66.25 94 LEU A O 1
ATOM 729 N N . PHE A 1 95 ? 0.453 7.556 -6.351 1.00 72.50 95 PHE A N 1
ATOM 730 C CA . PHE A 1 95 ? -0.705 6.679 -6.277 1.00 72.50 95 PHE A CA 1
ATOM 731 C C . PHE A 1 95 ? -0.473 5.614 -5.214 1.00 72.50 95 PHE A C 1
ATOM 733 O O . PHE A 1 95 ? 0.531 4.911 -5.280 1.00 72.50 95 PHE A O 1
ATOM 740 N N . LEU A 1 96 ? -1.368 5.526 -4.233 1.00 76.06 96 LEU A N 1
ATOM 741 C CA . LEU A 1 96 ? -1.364 4.460 -3.234 1.00 76.06 96 LEU A CA 1
ATOM 742 C C . LEU A 1 96 ? -2.236 3.329 -3.758 1.00 76.06 96 LEU A C 1
ATOM 744 O O . LEU A 1 96 ? -3.417 3.548 -4.017 1.00 76.06 96 LEU A O 1
ATOM 748 N N . LEU A 1 97 ? -1.658 2.141 -3.895 1.00 79.19 97 LEU A N 1
ATOM 749 C CA . LEU A 1 97 ? -2.408 0.974 -4.335 1.00 79.19 97 LEU A CA 1
ATOM 750 C C . LEU A 1 97 ? -3.357 0.506 -3.226 1.00 79.19 97 LEU A C 1
ATOM 752 O O . LEU A 1 97 ? -3.082 0.633 -2.033 1.00 79.19 97 LEU A O 1
ATOM 756 N N . ASP A 1 98 ? -4.477 -0.074 -3.635 1.00 76.31 98 ASP A N 1
ATOM 757 C CA . ASP A 1 98 ? -5.446 -0.799 -2.810 1.00 76.31 98 ASP A CA 1
ATOM 758 C C . ASP A 1 98 ? -4.931 -2.183 -2.366 1.00 76.31 98 ASP A C 1
ATOM 760 O O . ASP A 1 98 ? -5.699 -3.129 -2.262 1.00 76.31 98 ASP A O 1
ATOM 764 N N . LEU A 1 99 ? -3.625 -2.311 -2.120 1.00 77.56 99 LEU A N 1
ATOM 765 C CA . LEU A 1 99 ? -2.968 -3.550 -1.713 1.00 77.56 99 LEU A CA 1
ATOM 766 C C . LEU A 1 99 ? -2.182 -3.301 -0.432 1.00 77.56 99 LEU A C 1
ATOM 768 O O . LEU A 1 99 ? -1.267 -2.475 -0.405 1.00 77.56 99 LEU A O 1
ATOM 772 N N . HIS A 1 100 ? -2.544 -4.041 0.609 1.00 72.94 100 HIS A N 1
ATOM 773 C CA . HIS A 1 100 ? -1.846 -4.068 1.881 1.00 72.94 100 HIS A CA 1
ATOM 774 C C . HIS A 1 100 ? -1.384 -5.498 2.121 1.00 72.94 100 HIS A C 1
ATOM 776 O O . HIS A 1 100 ? -2.218 -6.378 2.297 1.00 72.94 100 HIS A O 1
ATOM 782 N N . LEU A 1 101 ? -0.072 -5.719 2.069 1.00 80.31 101 LEU A N 1
ATOM 783 C CA . LEU A 1 101 ? 0.517 -7.041 2.263 1.00 80.31 101 LEU A CA 1
ATOM 784 C C . LEU A 1 101 ? 1.415 -7.005 3.491 1.00 80.31 101 LEU A C 1
ATOM 786 O O . LEU A 1 101 ? 2.145 -6.032 3.694 1.00 80.31 101 LEU A O 1
ATOM 790 N N . VAL A 1 102 ? 1.409 -8.077 4.274 1.00 81.31 102 VAL A N 1
ATOM 791 C CA . VAL A 1 102 ? 2.302 -8.219 5.424 1.00 81.31 102 VAL A CA 1
ATOM 792 C C . VAL A 1 102 ? 3.539 -9.014 5.015 1.00 81.31 102 VAL A C 1
ATOM 794 O O . VAL A 1 102 ? 3.456 -10.181 4.637 1.00 81.31 102 VAL A O 1
ATOM 797 N N . MET A 1 103 ? 4.722 -8.405 5.120 1.00 77.75 103 MET A N 1
ATOM 798 C CA . MET A 1 103 ? 6.001 -9.068 4.841 1.00 77.75 103 MET A CA 1
ATOM 799 C C . MET A 1 103 ? 6.862 -9.100 6.095 1.00 77.75 103 MET A C 1
ATOM 801 O O . MET A 1 103 ? 7.181 -8.061 6.662 1.00 77.75 103 MET A O 1
ATOM 805 N N . HIS A 1 104 ? 7.251 -10.302 6.531 1.00 80.31 104 HIS A N 1
ATOM 806 C CA . HIS A 1 104 ? 8.047 -10.508 7.750 1.00 80.31 104 HIS A CA 1
ATOM 807 C C . HIS A 1 104 ? 7.460 -9.826 9.004 1.00 80.31 104 HIS A C 1
ATOM 809 O O . HIS A 1 104 ? 8.201 -9.375 9.873 1.00 80.31 104 HIS A O 1
ATOM 815 N N . GLY A 1 105 ? 6.128 -9.740 9.096 1.00 77.94 105 GLY A N 1
ATOM 816 C CA . GLY A 1 105 ? 5.435 -9.086 10.211 1.00 77.94 105 GLY A CA 1
ATOM 817 C C . GLY A 1 105 ? 5.430 -7.555 10.157 1.00 77.94 105 GLY A C 1
ATOM 818 O O . GLY A 1 105 ? 5.043 -6.931 11.140 1.00 77.94 105 GLY A O 1
ATOM 819 N N . GLN A 1 106 ? 5.853 -6.951 9.042 1.00 79.88 106 GLN A N 1
ATOM 820 C CA . GLN A 1 106 ? 5.737 -5.516 8.785 1.00 79.88 106 GLN A CA 1
ATOM 821 C C . GLN A 1 106 ? 4.684 -5.240 7.713 1.00 79.88 106 GLN A C 1
ATOM 823 O O . GLN A 1 106 ? 4.604 -5.949 6.706 1.00 79.88 106 GLN A O 1
ATOM 828 N N . ASP A 1 107 ? 3.932 -4.163 7.915 1.00 79.88 107 ASP A N 1
ATOM 829 C CA . ASP A 1 107 ? 2.952 -3.672 6.953 1.00 79.88 107 ASP A CA 1
ATOM 830 C C . ASP A 1 107 ? 3.663 -3.064 5.742 1.00 79.88 107 ASP A C 1
ATOM 832 O O . ASP A 1 107 ? 4.507 -2.171 5.884 1.00 79.88 107 ASP A O 1
ATOM 836 N N . VAL A 1 108 ? 3.333 -3.537 4.538 1.00 83.56 108 VAL A N 1
ATOM 837 C CA . VAL A 1 108 ? 3.916 -3.035 3.292 1.00 83.56 108 VAL A CA 1
ATOM 838 C C . VAL A 1 108 ? 2.891 -2.238 2.502 1.00 83.56 108 VAL A C 1
ATOM 840 O O . VAL A 1 108 ? 1.863 -2.755 2.064 1.00 83.56 108 VAL A O 1
ATOM 843 N N . PHE A 1 109 ? 3.223 -0.973 2.254 1.00 83.50 109 PHE A N 1
ATOM 844 C CA . PHE A 1 109 ? 2.421 -0.057 1.452 1.00 83.50 109 PHE A CA 1
ATOM 845 C C . PHE A 1 109 ? 3.067 0.163 0.087 1.00 83.50 109 PHE A C 1
ATOM 847 O O . PHE A 1 109 ? 4.243 0.527 -0.001 1.00 83.50 109 PHE A O 1
ATOM 854 N N . TYR A 1 110 ? 2.290 -0.015 -0.980 1.00 86.00 110 TYR A N 1
ATOM 855 C CA . TYR A 1 110 ? 2.769 0.120 -2.354 1.00 86.00 110 TYR A CA 1
ATOM 856 C C . TYR A 1 110 ? 2.351 1.455 -2.964 1.00 86.00 110 TYR A C 1
ATOM 858 O O . TYR A 1 110 ? 1.170 1.800 -3.020 1.00 86.00 110 TYR A O 1
ATOM 866 N N . PHE A 1 111 ? 3.338 2.182 -3.473 1.00 86.44 111 PHE A N 1
ATOM 867 C CA . PHE A 1 111 ? 3.177 3.477 -4.107 1.00 86.44 111 PHE A CA 1
ATOM 868 C C . PHE A 1 111 ? 3.740 3.471 -5.520 1.00 86.44 111 PHE A C 1
ATOM 870 O O . PHE A 1 111 ? 4.763 2.845 -5.798 1.00 86.44 111 PHE A O 1
ATOM 877 N N . VAL A 1 112 ? 3.105 4.237 -6.402 1.00 87.12 112 VAL A N 1
ATOM 878 C CA . VAL A 1 112 ? 3.527 4.375 -7.795 1.00 87.12 112 VAL A CA 1
ATOM 879 C C . VAL A 1 112 ? 3.733 5.835 -8.169 1.00 87.12 112 VAL A C 1
ATOM 881 O O . VAL A 1 112 ? 2.925 6.704 -7.828 1.00 87.12 112 VAL A O 1
ATOM 884 N N . LYS A 1 113 ? 4.819 6.081 -8.907 1.00 85.50 113 LYS A N 1
ATOM 885 C CA . LYS A 1 113 ? 5.103 7.327 -9.619 1.00 85.50 113 LYS A CA 1
ATOM 886 C C . LYS A 1 113 ? 5.367 7.031 -11.092 1.00 85.50 113 LYS A C 1
ATOM 888 O O . LYS A 1 113 ? 6.283 6.292 -11.437 1.00 85.50 113 LYS A O 1
ATOM 893 N N . ASP A 1 114 ? 4.645 7.713 -11.973 1.00 82.25 114 ASP A N 1
ATOM 894 C CA . ASP A 1 114 ? 4.781 7.492 -13.419 1.00 82.25 114 ASP A CA 1
ATOM 895 C C . ASP A 1 114 ? 6.153 7.926 -13.968 1.00 82.25 114 ASP A C 1
ATOM 897 O O . ASP A 1 114 ? 6.635 7.392 -14.961 1.00 82.25 114 ASP A O 1
ATOM 901 N N . LYS A 1 115 ? 6.804 8.911 -13.334 1.00 80.81 115 LYS A N 1
ATOM 902 C CA . LYS A 1 115 ? 8.005 9.578 -13.864 1.00 80.81 115 LYS A CA 1
ATOM 903 C C . LYS A 1 115 ? 9.271 9.140 -13.125 1.00 80.81 115 LYS A C 1
ATOM 905 O O . LYS A 1 115 ? 9.358 9.342 -11.918 1.00 80.81 115 LYS A O 1
ATOM 910 N N . THR A 1 116 ? 10.273 8.644 -13.853 1.00 77.94 116 THR A N 1
ATOM 911 C CA . THR A 1 116 ? 11.578 8.194 -13.318 1.00 77.94 116 THR A CA 1
ATOM 912 C C . THR A 1 116 ? 12.586 9.319 -13.085 1.00 77.94 116 THR A C 1
ATOM 914 O O . THR A 1 116 ? 13.423 9.211 -12.197 1.00 77.94 116 THR A O 1
ATOM 917 N N . TRP A 1 117 ? 12.493 10.442 -13.806 1.00 71.75 117 TRP A N 1
ATOM 918 C CA . TRP A 1 117 ? 13.481 11.533 -13.705 1.00 71.75 117 TRP A CA 1
ATOM 919 C C . TRP A 1 117 ? 13.561 12.199 -12.323 1.00 71.75 117 TRP A C 1
ATOM 921 O O . TRP A 1 117 ? 14.537 12.878 -12.032 1.00 71.75 117 TRP A O 1
ATOM 931 N N . ARG A 1 118 ? 12.552 12.004 -11.463 1.00 73.12 118 ARG A N 1
ATOM 932 C CA . ARG A 1 118 ? 12.522 12.560 -10.100 1.00 73.12 118 ARG A CA 1
ATOM 933 C C . ARG A 1 118 ? 13.157 11.674 -9.038 1.00 73.12 118 ARG A C 1
ATOM 935 O O . ARG A 1 118 ? 13.273 12.115 -7.902 1.00 73.12 118 ARG A O 1
ATOM 942 N N . VAL A 1 119 ? 13.577 10.458 -9.387 1.00 79.44 119 VAL A N 1
ATOM 943 C CA . VAL A 1 119 ? 14.138 9.500 -8.422 1.00 79.44 119 VAL A CA 1
ATOM 944 C C . VAL A 1 119 ? 15.315 10.109 -7.658 1.00 79.44 119 VAL A C 1
ATOM 946 O O . VAL A 1 119 ? 15.346 10.021 -6.437 1.00 79.44 119 VAL A O 1
ATOM 949 N N . ALA A 1 120 ? 16.250 10.766 -8.351 1.00 82.38 120 ALA A N 1
ATOM 950 C CA . ALA A 1 120 ? 17.424 11.367 -7.718 1.00 82.38 120 ALA A CA 1
ATOM 951 C C . ALA A 1 120 ? 17.047 12.474 -6.716 1.00 82.38 120 ALA A C 1
ATOM 953 O O . ALA A 1 120 ? 17.562 12.504 -5.598 1.00 82.38 120 ALA A O 1
ATOM 954 N N . ASP A 1 121 ? 16.107 13.346 -7.086 1.00 81.19 121 ASP A N 1
ATOM 955 C CA . ASP A 1 121 ? 15.615 14.414 -6.210 1.00 81.19 121 ASP A CA 1
ATOM 956 C C . ASP A 1 121 ? 14.899 13.844 -4.980 1.00 81.19 121 ASP A C 1
ATOM 958 O O . ASP A 1 121 ? 15.150 14.275 -3.854 1.00 81.19 121 ASP A O 1
ATOM 962 N N . ASP A 1 122 ? 14.035 12.850 -5.191 1.00 75.81 122 ASP A N 1
ATOM 963 C CA . ASP A 1 122 ? 13.285 12.184 -4.130 1.00 75.81 122 ASP A CA 1
ATOM 964 C C . ASP A 1 122 ? 14.227 11.430 -3.170 1.00 75.81 122 ASP A C 1
ATOM 966 O O . ASP A 1 122 ? 14.051 11.494 -1.954 1.00 75.81 122 ASP A O 1
ATOM 970 N N . LEU A 1 123 ? 15.274 10.770 -3.680 1.00 79.00 123 LEU A N 1
ATOM 971 C CA . LEU A 1 123 ? 16.285 10.096 -2.857 1.00 79.00 123 LEU A CA 1
ATOM 972 C C . LEU A 1 123 ? 17.100 11.078 -2.020 1.00 79.00 123 LEU A C 1
ATOM 974 O O . LEU A 1 123 ? 17.268 10.855 -0.821 1.00 79.00 123 LEU A O 1
ATOM 978 N N . ASN A 1 124 ? 17.546 12.187 -2.613 1.00 80.50 124 ASN A N 1
ATOM 979 C CA . ASN A 1 124 ? 18.243 13.247 -1.883 1.00 80.50 124 ASN A CA 1
ATOM 980 C C . ASN A 1 124 ? 17.375 13.819 -0.752 1.00 80.50 124 ASN A C 1
ATOM 982 O O . ASN A 1 124 ? 17.893 14.231 0.285 1.00 80.50 124 ASN A O 1
ATOM 986 N N . GLN A 1 125 ? 16.052 13.847 -0.927 1.00 74.12 125 GLN A N 1
ATOM 987 C CA . GLN A 1 125 ? 15.115 14.264 0.115 1.00 74.12 125 GLN A CA 1
ATOM 988 C C . GLN A 1 125 ? 14.932 13.198 1.198 1.00 74.12 125 GLN A C 1
ATOM 990 O O . GLN A 1 125 ? 14.962 13.537 2.379 1.00 74.12 125 GLN A O 1
ATOM 995 N N . LEU A 1 126 ? 14.785 11.925 0.824 1.00 74.38 126 LEU A N 1
ATOM 996 C CA . LEU A 1 126 ? 14.663 10.820 1.779 1.00 74.38 126 LEU A CA 1
ATOM 997 C C . LEU A 1 126 ? 15.921 10.683 2.644 1.00 74.38 126 LEU A C 1
ATOM 999 O O . LEU A 1 126 ? 15.814 10.518 3.855 1.00 74.38 126 LEU A O 1
ATOM 1003 N N . GLN A 1 127 ? 17.110 10.863 2.067 1.00 72.81 127 GLN A N 1
ATOM 1004 C CA . GLN A 1 127 ? 18.372 10.854 2.813 1.00 72.81 127 GLN A CA 1
ATOM 1005 C C . GLN A 1 127 ? 18.447 11.946 3.893 1.00 72.81 127 GLN A C 1
ATOM 1007 O O . GLN A 1 127 ? 19.105 11.755 4.914 1.00 72.81 127 GLN A O 1
ATOM 1012 N N . ARG A 1 128 ? 17.738 13.074 3.730 1.00 70.75 128 ARG A N 1
ATOM 1013 C CA . ARG A 1 128 ? 17.691 14.150 4.744 1.00 70.75 128 ARG A CA 1
ATOM 1014 C C . ARG A 1 128 ? 16.916 13.769 5.999 1.00 70.75 128 ARG A C 1
ATOM 1016 O O . ARG A 1 128 ? 17.084 14.424 7.023 1.00 70.75 128 ARG A O 1
ATOM 1023 N N . LEU A 1 129 ? 16.094 12.723 5.939 1.00 66.69 129 LEU A N 1
ATOM 1024 C CA . LEU A 1 129 ? 15.441 12.160 7.121 1.00 66.69 129 LEU A CA 1
ATOM 1025 C C . LEU A 1 129 ? 16.436 11.378 8.006 1.00 66.69 129 LEU A C 1
ATOM 1027 O O . LEU A 1 129 ? 16.103 11.026 9.137 1.00 66.69 129 LEU A O 1
ATOM 1031 N N . GLY A 1 130 ? 17.679 11.193 7.540 1.00 65.62 130 GLY A N 1
ATOM 1032 C CA . GLY A 1 130 ? 18.802 10.720 8.342 1.00 65.62 130 GLY A CA 1
ATOM 1033 C C . GLY A 1 130 ? 18.556 9.335 8.929 1.00 65.62 130 GLY A C 1
ATOM 1034 O O . GLY A 1 130 ? 18.078 8.437 8.247 1.00 65.62 130 GLY A O 1
ATOM 1035 N N . THR A 1 131 ? 18.865 9.168 10.214 1.00 66.50 131 THR A N 1
ATOM 1036 C CA . THR A 1 131 ? 18.743 7.890 10.937 1.00 66.50 131 THR A CA 1
ATOM 1037 C C . THR A 1 131 ? 17.305 7.489 11.272 1.00 66.50 131 THR A C 1
ATOM 1039 O O . THR A 1 131 ? 17.100 6.420 11.839 1.00 66.50 131 THR A O 1
ATOM 1042 N N . ALA A 1 132 ? 16.306 8.320 10.953 1.00 66.50 132 ALA A N 1
ATOM 1043 C CA . ALA A 1 132 ? 14.907 8.014 11.246 1.00 66.50 132 ALA A CA 1
ATOM 1044 C C . ALA A 1 132 ? 14.304 6.973 10.288 1.00 66.50 132 ALA A C 1
ATOM 1046 O O . ALA A 1 132 ? 13.302 6.351 10.633 1.00 66.50 132 ALA A O 1
ATOM 1047 N N . ILE A 1 133 ? 14.882 6.798 9.093 1.00 70.88 133 ILE A N 1
ATOM 1048 C CA . ILE A 1 133 ? 14.408 5.847 8.081 1.00 70.88 133 ILE A CA 1
ATOM 1049 C C . ILE A 1 133 ? 15.579 5.183 7.355 1.00 70.88 133 ILE A C 1
ATOM 1051 O O . ILE A 1 133 ? 16.587 5.821 7.060 1.00 70.88 133 ILE A O 1
ATOM 1055 N N . ASN A 1 134 ? 15.422 3.914 6.987 1.00 80.19 134 ASN A N 1
ATOM 1056 C CA . ASN A 1 134 ? 16.384 3.219 6.132 1.00 80.19 134 ASN A CA 1
ATOM 1057 C C . ASN A 1 134 ? 15.849 3.175 4.699 1.00 80.19 134 ASN A C 1
ATOM 1059 O O . ASN A 1 134 ? 14.711 2.774 4.479 1.00 80.19 134 ASN A O 1
ATOM 1063 N N . THR A 1 135 ? 16.654 3.568 3.710 1.00 82.31 135 THR A N 1
ATOM 1064 C CA . THR A 1 135 ? 16.234 3.579 2.297 1.00 82.31 135 THR A CA 1
ATOM 1065 C C . THR A 1 135 ? 17.079 2.608 1.479 1.00 82.31 135 THR A C 1
ATOM 1067 O O . THR A 1 135 ? 18.303 2.638 1.563 1.00 82.31 135 THR A O 1
ATOM 1070 N N . THR A 1 136 ? 16.440 1.765 0.667 1.00 86.94 136 THR A N 1
ATOM 1071 C CA . THR A 1 136 ? 17.110 0.904 -0.319 1.00 86.94 136 THR A CA 1
ATOM 1072 C C . THR A 1 136 ? 16.604 1.221 -1.721 1.00 86.94 136 THR A C 1
ATOM 1074 O O . THR A 1 136 ? 15.439 1.576 -1.901 1.00 86.94 136 THR A O 1
ATOM 1077 N N . VAL A 1 137 ? 17.491 1.133 -2.712 1.00 88.94 137 VAL A N 1
ATOM 1078 C CA . VAL A 1 137 ? 17.191 1.462 -4.111 1.00 88.94 137 VAL A CA 1
ATOM 1079 C C . VAL A 1 137 ? 17.558 0.274 -4.980 1.00 88.94 137 VAL A C 1
ATOM 1081 O O . VAL A 1 137 ? 18.650 -0.279 -4.853 1.00 88.94 137 VAL A O 1
ATOM 1084 N N . HIS A 1 138 ? 16.639 -0.118 -5.852 1.00 88.31 138 HIS A N 1
ATOM 1085 C CA . HIS A 1 138 ? 16.828 -1.181 -6.817 1.00 88.31 138 HIS A CA 1
ATOM 1086 C C . HIS A 1 138 ? 16.443 -0.690 -8.210 1.00 88.31 138 HIS A C 1
ATOM 1088 O O . HIS A 1 138 ? 15.296 -0.327 -8.461 1.00 88.31 138 HIS A O 1
ATOM 1094 N N . GLU A 1 139 ? 17.410 -0.684 -9.119 1.00 84.25 139 GLU A N 1
ATOM 1095 C CA . GLU A 1 139 ? 17.200 -0.331 -10.520 1.00 84.25 139 GLU A CA 1
ATOM 1096 C C . GLU A 1 139 ? 17.102 -1.607 -11.358 1.00 84.25 139 GLU A C 1
ATOM 1098 O O . GLU A 1 139 ? 17.913 -2.527 -11.212 1.00 84.25 139 GLU A O 1
ATOM 1103 N N . SER A 1 140 ? 16.103 -1.673 -12.240 1.00 74.44 140 SER A N 1
ATOM 1104 C CA . SER A 1 140 ? 15.958 -2.796 -13.164 1.00 74.44 140 SER A CA 1
ATOM 1105 C C . SER A 1 140 ? 17.126 -2.831 -14.146 1.00 74.44 140 SER A C 1
ATOM 1107 O O . SER A 1 140 ? 17.400 -1.826 -14.808 1.00 74.44 140 SER A O 1
ATOM 1109 N N . LYS A 1 141 ? 17.799 -3.980 -14.271 1.00 65.06 141 LYS A N 1
ATOM 1110 C CA . LYS A 1 141 ? 18.922 -4.141 -15.201 1.00 65.06 141 LYS A CA 1
ATOM 1111 C C . LYS A 1 141 ? 18.464 -3.903 -16.651 1.00 65.06 141 LYS A C 1
ATOM 1113 O O . LYS A 1 141 ? 17.411 -4.405 -17.039 1.00 65.06 141 LYS A O 1
ATOM 1118 N N . PRO A 1 142 ? 19.266 -3.214 -17.481 1.00 57.31 142 PRO A N 1
ATOM 1119 C CA . PRO A 1 142 ? 18.910 -2.913 -18.868 1.00 57.31 142 PRO A CA 1
ATOM 1120 C C . PRO A 1 142 ? 18.912 -4.137 -19.800 1.00 57.31 142 PRO A C 1
ATOM 1122 O O . PRO A 1 142 ? 18.529 -4.002 -20.956 1.00 57.31 142 PRO A O 1
ATOM 1125 N N . GLU A 1 143 ? 19.331 -5.320 -19.336 1.00 56.44 143 GLU A N 1
ATOM 1126 C CA . GLU A 1 143 ? 19.321 -6.558 -20.134 1.00 56.44 143 GLU A CA 1
ATOM 1127 C C . GLU A 1 143 ? 17.896 -7.031 -20.477 1.00 56.44 143 GLU A C 1
ATOM 1129 O O . GLU A 1 143 ? 17.688 -7.662 -21.515 1.00 56.44 143 GLU A O 1
ATOM 1134 N N . ASP A 1 144 ? 16.890 -6.628 -19.693 1.00 56.28 144 ASP A N 1
ATOM 1135 C CA . ASP A 1 144 ? 15.471 -6.832 -19.995 1.00 56.28 144 ASP A CA 1
ATOM 1136 C C . ASP A 1 144 ? 14.968 -5.783 -21.013 1.00 56.28 144 ASP A C 1
ATOM 1138 O O . ASP A 1 144 ? 14.015 -5.045 -20.765 1.00 56.28 144 ASP A O 1
ATOM 1142 N N . MET A 1 145 ? 15.599 -5.722 -22.194 1.00 52.12 145 MET A N 1
ATOM 1143 C CA . MET A 1 145 ? 15.374 -4.759 -23.299 1.00 52.12 145 MET A CA 1
ATOM 1144 C C . MET A 1 145 ? 13.922 -4.667 -23.831 1.00 52.12 145 MET A C 1
ATOM 1146 O O . MET A 1 145 ? 13.633 -3.876 -24.727 1.00 52.12 145 MET A O 1
ATOM 1150 N N . LYS A 1 146 ? 12.990 -5.476 -23.312 1.00 58.06 146 LYS A N 1
ATOM 1151 C CA . LYS A 1 146 ? 11.548 -5.416 -23.620 1.00 58.06 146 LYS A CA 1
ATOM 1152 C C . LYS A 1 146 ? 10.702 -4.779 -22.517 1.00 58.06 146 LYS A C 1
ATOM 1154 O O . LYS A 1 146 ? 9.518 -4.534 -22.742 1.00 58.06 146 LYS A O 1
ATOM 1159 N N . THR A 1 147 ? 11.260 -4.545 -21.333 1.00 62.75 147 THR A N 1
ATOM 1160 C CA . THR A 1 147 ? 10.519 -4.007 -20.192 1.00 62.75 147 THR A CA 1
ATOM 1161 C C . THR A 1 147 ? 10.917 -2.569 -19.909 1.00 62.75 147 THR A C 1
ATOM 1163 O O . THR A 1 147 ? 12.092 -2.226 -19.889 1.00 62.75 147 THR A O 1
ATOM 1166 N N . ASP A 1 148 ? 9.901 -1.737 -19.696 1.00 69.81 148 ASP A N 1
ATOM 1167 C CA . ASP A 1 148 ? 10.013 -0.361 -19.209 1.00 69.81 148 ASP A CA 1
ATOM 1168 C C . ASP A 1 148 ? 11.017 -0.269 -18.047 1.00 69.81 148 ASP A C 1
ATOM 1170 O O . ASP A 1 148 ? 10.896 -1.004 -17.054 1.00 69.81 148 ASP A O 1
ATOM 1174 N N . THR A 1 149 ? 11.996 0.629 -18.165 1.00 83.75 149 THR A N 1
ATOM 1175 C CA . THR A 1 149 ? 12.979 0.887 -17.108 1.00 83.75 149 THR A CA 1
ATOM 1176 C C . THR A 1 149 ? 12.256 1.389 -15.866 1.00 83.75 149 THR A C 1
ATOM 1178 O O . THR A 1 149 ? 11.584 2.422 -15.917 1.00 83.75 149 THR A O 1
ATOM 1181 N N . HIS A 1 150 ? 12.397 0.676 -14.753 1.00 87.31 150 HIS A N 1
ATOM 1182 C CA . HIS A 1 150 ? 11.771 1.039 -13.489 1.00 87.31 150 HIS A CA 1
ATOM 1183 C C . HIS A 1 150 ? 12.804 1.124 -12.375 1.00 87.31 150 HIS A C 1
ATOM 1185 O O . HIS A 1 150 ? 13.823 0.432 -12.379 1.00 87.31 150 HIS A O 1
ATOM 1191 N N . VAL A 1 151 ? 12.505 1.979 -11.404 1.00 89.69 151 VAL A N 1
ATOM 1192 C CA . VAL A 1 151 ? 13.300 2.105 -10.185 1.00 89.69 151 VAL A CA 1
ATOM 1193 C C . VAL A 1 151 ? 12.392 1.831 -9.003 1.00 89.69 151 VAL A C 1
ATOM 1195 O O . VAL A 1 151 ? 11.335 2.447 -8.884 1.00 89.69 151 VAL A O 1
ATOM 1198 N N . ASP A 1 152 ? 12.801 0.911 -8.144 1.00 89.50 152 ASP A N 1
ATOM 1199 C CA . ASP A 1 152 ? 12.119 0.582 -6.903 1.00 89.50 152 ASP A CA 1
ATOM 1200 C C . ASP A 1 152 ? 12.890 1.214 -5.740 1.00 89.50 152 ASP A C 1
ATOM 1202 O O . ASP A 1 152 ? 14.076 0.955 -5.538 1.00 89.50 152 ASP A O 1
ATOM 1206 N N . VAL A 1 153 ? 12.216 2.049 -4.955 1.00 86.69 153 VAL A N 1
ATOM 1207 C CA . VAL A 1 153 ? 12.753 2.646 -3.729 1.00 86.69 153 VAL A CA 1
ATOM 1208 C C . VAL A 1 153 ? 11.956 2.104 -2.556 1.00 86.69 153 VAL A C 1
ATOM 1210 O O . VAL A 1 153 ? 10.744 2.303 -2.491 1.00 86.69 153 VAL A O 1
ATOM 1213 N N . ARG A 1 154 ? 12.620 1.445 -1.605 1.00 86.06 154 ARG A N 1
ATOM 1214 C CA . ARG A 1 154 ? 11.982 0.981 -0.369 1.00 86.06 154 ARG A CA 1
ATOM 1215 C C . ARG A 1 154 ? 12.429 1.825 0.804 1.00 86.06 154 ARG A C 1
ATOM 1217 O O . ARG A 1 154 ? 13.625 1.966 1.046 1.00 86.06 154 ARG A O 1
ATOM 1224 N N . VAL A 1 155 ? 11.462 2.336 1.549 1.00 82.06 155 VAL A N 1
ATOM 1225 C CA . VAL A 1 155 ? 11.678 3.061 2.798 1.00 82.06 155 VAL A CA 1
ATOM 1226 C C . VAL A 1 155 ? 11.226 2.168 3.942 1.00 82.06 155 VAL A C 1
ATOM 1228 O O . VAL A 1 155 ? 10.049 1.837 4.047 1.00 82.06 155 VAL A O 1
ATOM 1231 N N . HIS A 1 156 ? 12.163 1.775 4.788 1.00 81.50 156 HIS A N 1
ATOM 1232 C CA . HIS A 1 156 ? 11.919 1.002 5.991 1.00 81.50 156 HIS A CA 1
ATOM 1233 C C . HIS A 1 156 ? 11.803 1.956 7.176 1.00 81.50 156 HIS A C 1
ATOM 1235 O O . HIS A 1 156 ? 12.743 2.688 7.502 1.00 81.50 156 HIS A O 1
ATOM 1241 N N . SER A 1 157 ? 10.634 1.927 7.799 1.00 73.75 157 SER A N 1
ATOM 1242 C CA . SER A 1 157 ? 10.378 2.488 9.119 1.00 73.75 157 SER A CA 1
ATOM 1243 C C . SER A 1 157 ? 10.415 1.363 10.162 1.00 73.75 157 SER A C 1
ATOM 1245 O O . SER A 1 157 ? 10.643 0.199 9.830 1.00 73.75 157 SER A O 1
ATOM 1247 N N . GLU A 1 158 ? 10.190 1.695 11.429 1.00 73.50 158 GLU A N 1
ATOM 1248 C CA . GLU A 1 158 ? 10.227 0.737 12.542 1.00 73.50 158 GLU A CA 1
ATOM 1249 C C . GLU A 1 158 ? 9.189 -0.393 12.373 1.00 73.50 158 GLU A C 1
ATOM 1251 O O . GLU A 1 158 ? 9.470 -1.561 12.647 1.00 73.50 158 GLU A O 1
ATOM 1256 N N . HIS A 1 159 ? 8.001 -0.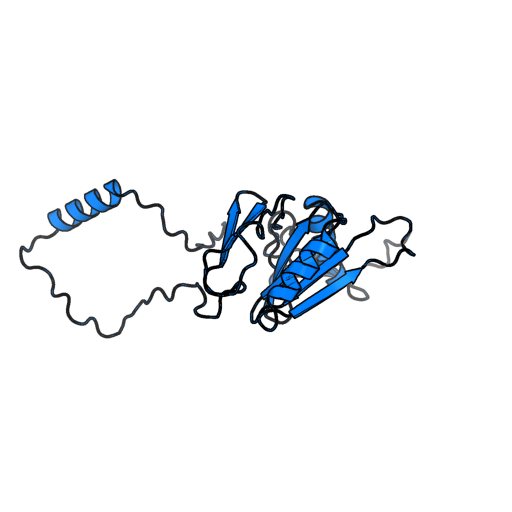057 11.857 1.00 73.94 159 HIS A N 1
ATOM 1257 C CA . HIS A 1 159 ? 6.852 -0.974 11.781 1.00 73.94 159 HIS A CA 1
ATOM 1258 C C . HIS A 1 159 ? 6.185 -1.044 10.406 1.00 73.94 159 HIS A C 1
ATOM 1260 O O . HIS A 1 159 ? 5.151 -1.686 10.258 1.00 73.94 159 HIS A O 1
ATOM 1266 N N . ALA A 1 160 ? 6.748 -0.381 9.397 1.00 77.50 160 ALA A N 1
ATOM 1267 C CA . ALA A 1 160 ? 6.182 -0.388 8.058 1.00 77.50 160 ALA A CA 1
ATOM 1268 C C . ALA A 1 160 ? 7.261 -0.244 6.991 1.00 77.50 160 ALA A C 1
ATOM 1270 O O . ALA A 1 160 ? 8.290 0.406 7.198 1.00 77.50 160 ALA A O 1
ATOM 1271 N N . ILE A 1 161 ? 6.974 -0.799 5.821 1.00 81.31 161 ILE A N 1
ATOM 1272 C CA . ILE A 1 161 ? 7.784 -0.660 4.621 1.00 81.31 161 ILE A CA 1
ATOM 1273 C C . ILE A 1 161 ? 6.957 0.084 3.579 1.00 81.31 161 ILE A C 1
ATOM 1275 O O . ILE A 1 161 ? 5.833 -0.292 3.258 1.00 81.31 161 ILE A O 1
ATOM 1279 N N . LEU A 1 162 ? 7.528 1.134 3.007 1.00 82.50 162 LEU A N 1
ATOM 1280 C CA . LEU A 1 162 ? 6.944 1.842 1.876 1.00 82.50 162 LEU A CA 1
ATOM 1281 C C . LEU A 1 162 ? 7.707 1.423 0.631 1.00 82.50 162 LEU A C 1
ATOM 1283 O O . LEU A 1 162 ? 8.900 1.694 0.519 1.00 82.50 162 LEU A O 1
ATOM 1287 N N . ASN A 1 163 ? 7.032 0.770 -0.302 1.00 87.00 163 ASN A N 1
ATOM 1288 C CA . ASN A 1 163 ? 7.608 0.399 -1.582 1.00 87.00 163 ASN A CA 1
ATOM 1289 C C . ASN A 1 163 ? 7.134 1.380 -2.653 1.00 87.00 163 ASN A C 1
ATOM 1291 O O . ASN A 1 163 ? 5.947 1.428 -2.963 1.00 87.00 163 ASN A O 1
ATOM 1295 N N . ILE A 1 164 ? 8.047 2.171 -3.204 1.00 86.19 164 ILE A N 1
ATOM 1296 C CA . ILE A 1 164 ? 7.755 3.203 -4.195 1.00 86.19 164 ILE A CA 1
ATOM 1297 C C . ILE A 1 164 ? 8.363 2.780 -5.525 1.00 86.19 164 ILE A C 1
ATOM 1299 O O . ILE A 1 164 ? 9.584 2.779 -5.675 1.00 86.19 164 ILE A O 1
ATOM 1303 N N . ARG A 1 165 ? 7.515 2.486 -6.509 1.00 89.69 165 ARG A N 1
ATOM 1304 C CA . ARG A 1 165 ? 7.960 2.174 -7.865 1.00 89.69 165 ARG A CA 1
ATOM 1305 C C . ARG A 1 165 ? 7.800 3.351 -8.810 1.00 89.69 165 ARG A C 1
ATOM 1307 O O . ARG A 1 165 ? 6.713 3.911 -8.958 1.00 89.69 165 ARG A O 1
ATOM 1314 N N . TYR A 1 166 ? 8.884 3.673 -9.500 1.00 88.62 166 TYR A N 1
ATOM 1315 C CA . TYR A 1 166 ? 8.971 4.718 -10.507 1.00 88.62 166 TYR A CA 1
ATOM 1316 C C . TYR A 1 166 ? 8.932 4.125 -11.920 1.00 88.62 166 TYR A C 1
ATOM 1318 O O . TYR A 1 166 ? 9.475 3.044 -12.151 1.00 88.62 166 TYR A O 1
ATOM 1326 N N . GLY A 1 167 ? 8.337 4.844 -12.876 1.00 87.88 167 GLY A N 1
ATOM 1327 C CA . GLY A 1 167 ? 8.299 4.431 -14.289 1.00 87.88 167 GLY A CA 1
ATOM 1328 C C . GLY A 1 167 ? 7.207 3.413 -14.613 1.00 87.88 167 GLY A C 1
ATOM 1329 O O . GLY A 1 167 ? 7.348 2.604 -15.522 1.00 87.88 167 GLY A O 1
ATOM 1330 N N . THR A 1 168 ? 6.123 3.401 -13.841 1.00 88.81 168 THR A N 1
ATOM 1331 C CA . THR A 1 168 ? 4.977 2.518 -14.079 1.00 88.81 168 THR A CA 1
ATOM 1332 C C . THR A 1 168 ? 3.681 3.248 -13.766 1.00 88.81 168 THR A C 1
ATOM 1334 O O . THR A 1 168 ? 3.710 4.297 -13.135 1.00 88.81 168 THR A O 1
ATOM 1337 N N . ASN A 1 169 ? 2.551 2.676 -14.176 1.00 88.44 169 ASN A N 1
ATOM 1338 C CA . ASN A 1 169 ? 1.228 3.161 -13.798 1.00 88.44 169 ASN A CA 1
ATOM 1339 C C . ASN A 1 169 ? 0.612 2.273 -12.693 1.00 88.44 169 ASN A C 1
ATOM 1341 O O . ASN A 1 169 ? 1.012 1.110 -12.548 1.00 88.44 169 ASN A O 1
ATOM 1345 N N . PRO A 1 170 ? -0.368 2.784 -11.923 1.00 87.38 170 PRO A N 1
ATOM 1346 C CA . PRO A 1 170 ? -0.936 2.064 -10.780 1.00 87.38 170 PRO A CA 1
ATOM 1347 C C . PRO A 1 170 ? -1.551 0.714 -11.156 1.00 87.38 170 PRO A C 1
ATOM 1349 O O . PRO A 1 170 ? -1.322 -0.279 -10.472 1.00 87.38 170 PRO A O 1
ATOM 1352 N N . HIS A 1 171 ? -2.269 0.645 -12.280 1.00 88.31 171 HIS A N 1
ATOM 1353 C CA . HIS A 1 171 ? -2.918 -0.584 -12.744 1.00 88.31 171 HIS A CA 1
ATOM 1354 C C . HIS A 1 171 ? -1.906 -1.676 -13.123 1.00 88.31 171 HIS A C 1
ATOM 1356 O O . HIS A 1 171 ? -2.067 -2.835 -12.741 1.00 88.31 171 HIS A O 1
ATOM 1362 N N . LYS A 1 172 ? -0.840 -1.308 -13.843 1.00 89.88 172 LYS A N 1
ATOM 1363 C CA . LYS A 1 172 ? 0.246 -2.206 -14.259 1.00 89.88 172 LYS A CA 1
ATOM 1364 C C . LYS A 1 172 ? 0.989 -2.746 -13.044 1.00 89.88 172 LYS A C 1
ATOM 1366 O O . LYS A 1 172 ? 1.267 -3.942 -12.989 1.00 89.88 172 LYS A O 1
ATOM 1371 N N . GLU A 1 173 ? 1.273 -1.891 -12.061 1.00 89.81 173 GLU A N 1
ATOM 1372 C CA . GLU A 1 173 ? 1.928 -2.335 -10.832 1.00 89.81 173 GLU A CA 1
ATOM 1373 C C . GLU A 1 173 ? 1.019 -3.219 -9.977 1.00 89.81 173 GLU A C 1
ATOM 1375 O O . GLU A 1 173 ? 1.461 -4.278 -9.539 1.00 89.81 173 GLU A O 1
ATOM 1380 N N . ARG A 1 174 ? -0.262 -2.865 -9.829 1.00 89.75 174 ARG A N 1
ATOM 1381 C CA . ARG A 1 174 ? -1.258 -3.696 -9.138 1.00 89.75 174 ARG A CA 1
ATOM 1382 C C . ARG A 1 174 ? -1.311 -5.095 -9.741 1.00 89.75 174 ARG A C 1
ATOM 1384 O O . ARG A 1 174 ? -1.159 -6.087 -9.035 1.00 89.75 174 ARG A O 1
ATOM 1391 N N . GLN A 1 175 ? -1.444 -5.183 -11.063 1.00 89.75 175 GLN A N 1
ATOM 1392 C CA . GLN A 1 175 ? -1.500 -6.467 -11.752 1.00 89.75 175 GLN A CA 1
ATOM 1393 C C . GLN A 1 175 ? -0.198 -7.264 -11.594 1.00 89.75 175 GLN A C 1
ATOM 1395 O O . GLN A 1 175 ? -0.235 -8.486 -11.445 1.00 89.75 175 GLN A O 1
ATOM 1400 N N . ARG A 1 176 ? 0.961 -6.597 -11.607 1.00 90.25 176 ARG A N 1
ATOM 1401 C CA . ARG A 1 176 ? 2.249 -7.251 -11.359 1.00 90.25 176 ARG A CA 1
ATOM 1402 C C . ARG A 1 176 ? 2.316 -7.844 -9.952 1.00 90.25 176 ARG A C 1
ATOM 1404 O O . ARG A 1 176 ? 2.739 -8.989 -9.822 1.00 90.25 176 ARG A O 1
ATOM 1411 N N . LEU A 1 177 ? 1.902 -7.095 -8.930 1.00 90.12 177 LEU A N 1
ATOM 1412 C CA . LEU A 1 177 ? 1.913 -7.548 -7.536 1.00 90.12 177 LEU A CA 1
ATOM 1413 C C . LEU A 1 177 ? 0.988 -8.751 -7.330 1.00 90.12 177 LEU A C 1
ATOM 1415 O O . LEU A 1 177 ? 1.421 -9.753 -6.769 1.00 90.12 177 LEU A O 1
ATOM 1419 N N . LEU A 1 178 ? -0.228 -8.711 -7.882 1.00 89.12 178 LEU A N 1
ATOM 1420 C CA . LEU A 1 178 ? -1.164 -9.840 -7.830 1.00 89.12 178 LEU A CA 1
ATOM 1421 C C . LEU A 1 178 ? -0.611 -11.087 -8.541 1.00 89.12 178 LEU A C 1
ATOM 1423 O O . LEU A 1 178 ? -0.703 -12.201 -8.026 1.00 89.12 178 LEU A O 1
ATOM 1427 N N . ARG A 1 179 ? 0.025 -10.920 -9.709 1.00 88.25 179 ARG A N 1
ATOM 1428 C CA . ARG A 1 179 ? 0.700 -12.031 -10.406 1.00 88.25 179 ARG A CA 1
ATOM 1429 C C . ARG A 1 179 ? 1.872 -12.583 -9.603 1.00 88.25 179 ARG A C 1
ATOM 1431 O O . ARG A 1 179 ? 2.079 -13.792 -9.605 1.00 88.25 179 ARG A O 1
ATOM 1438 N N . HIS A 1 180 ? 2.641 -11.714 -8.952 1.00 87.50 180 HIS A N 1
ATOM 1439 C CA . HIS A 1 180 ? 3.759 -12.120 -8.110 1.00 87.50 180 HIS A CA 1
ATOM 1440 C C . HIS A 1 180 ? 3.274 -12.938 -6.909 1.00 87.50 180 HIS A C 1
ATOM 1442 O O . HIS A 1 180 ? 3.780 -14.037 -6.701 1.00 87.50 180 HIS A O 1
ATOM 1448 N N . ALA A 1 181 ? 2.232 -12.470 -6.215 1.00 86.12 181 ALA A N 1
ATOM 1449 C CA . ALA A 1 181 ? 1.583 -13.203 -5.131 1.00 86.12 181 ALA A CA 1
ATOM 1450 C C . ALA A 1 181 ? 1.082 -14.576 -5.609 1.00 86.12 181 ALA A C 1
ATOM 1452 O O . ALA A 1 181 ? 1.441 -15.605 -5.043 1.00 86.12 181 ALA A O 1
ATOM 1453 N N . LYS A 1 182 ? 0.384 -14.629 -6.751 1.00 85.50 182 LYS A N 1
ATOM 1454 C CA . LYS A 1 182 ? -0.058 -15.900 -7.344 1.00 85.50 182 LYS A CA 1
ATOM 1455 C C . LYS A 1 182 ? 1.105 -16.826 -7.719 1.00 85.50 182 LYS A C 1
ATOM 1457 O O . LYS A 1 182 ? 1.006 -18.039 -7.557 1.00 85.50 182 LYS A O 1
ATOM 1462 N N . SER A 1 183 ? 2.212 -16.277 -8.218 1.00 84.50 183 SER A N 1
ATOM 1463 C CA . SER A 1 183 ? 3.404 -17.057 -8.562 1.00 84.50 183 SER A CA 1
ATOM 1464 C C . SER A 1 183 ? 4.063 -17.688 -7.335 1.00 84.50 183 SER A C 1
ATOM 1466 O O . SER A 1 183 ? 4.645 -18.763 -7.466 1.00 84.50 183 SER A O 1
ATOM 1468 N N . MET A 1 184 ? 3.970 -17.053 -6.162 1.00 83.88 184 MET A N 1
ATOM 1469 C CA . MET A 1 184 ? 4.477 -17.611 -4.903 1.00 83.88 184 MET A CA 1
ATOM 1470 C C . MET A 1 184 ? 3.691 -18.852 -4.452 1.00 83.88 184 MET A C 1
ATOM 1472 O O . MET A 1 184 ? 4.229 -19.676 -3.720 1.00 83.88 184 MET A O 1
ATOM 1476 N N . LEU A 1 185 ? 2.459 -19.038 -4.939 1.00 84.50 185 LEU A N 1
ATOM 1477 C CA . LEU A 1 185 ? 1.608 -20.192 -4.627 1.00 84.50 185 LEU A CA 1
ATOM 1478 C C . LEU A 1 185 ? 1.870 -21.419 -5.521 1.00 84.50 185 LEU A C 1
ATOM 1480 O O . LEU A 1 185 ? 1.138 -22.407 -5.459 1.00 84.50 185 LEU A O 1
ATOM 1484 N N . SER A 1 186 ? 2.882 -21.381 -6.390 1.00 84.38 186 SER A N 1
ATOM 1485 C CA . SER A 1 186 ? 3.226 -22.507 -7.261 1.00 84.38 186 SER A CA 1
ATOM 1486 C C . SER A 1 186 ? 4.278 -23.403 -6.610 1.00 84.38 186 SER A C 1
ATOM 1488 O O . SER A 1 186 ? 5.396 -22.970 -6.347 1.00 84.38 186 SER A O 1
ATOM 1490 N N . VAL A 1 187 ? 3.954 -24.684 -6.432 1.00 86.44 187 VAL A N 1
ATOM 1491 C CA . VAL A 1 187 ? 4.850 -25.707 -5.867 1.00 86.44 187 VAL A CA 1
ATOM 1492 C C . VAL A 1 187 ? 4.986 -26.850 -6.884 1.00 86.44 187 VAL A C 1
ATOM 1494 O O . VAL A 1 187 ? 4.049 -27.115 -7.637 1.00 86.44 187 VAL A O 1
ATOM 1497 N N . PRO A 1 188 ? 6.122 -27.562 -6.986 1.00 88.69 188 PRO A N 1
ATOM 1498 C CA . PRO A 1 188 ? 6.233 -28.683 -7.917 1.00 88.69 188 PRO A CA 1
ATOM 1499 C C . PRO A 1 188 ? 5.079 -29.695 -7.773 1.00 88.69 188 PRO A C 1
ATOM 1501 O O . PRO A 1 188 ? 4.841 -30.246 -6.702 1.00 88.69 188 PRO A O 1
ATOM 1504 N N . GLY A 1 189 ? 4.341 -29.928 -8.865 1.00 87.75 189 GLY A N 1
ATOM 1505 C CA . GLY A 1 189 ? 3.202 -30.855 -8.911 1.00 87.75 189 GLY A CA 1
ATOM 1506 C C . GLY A 1 189 ? 1.853 -30.288 -8.444 1.00 87.75 189 GLY A C 1
ATOM 1507 O O . GLY A 1 189 ? 0.829 -30.936 -8.674 1.00 87.75 189 GLY A O 1
ATOM 1508 N N . TYR A 1 190 ? 1.823 -29.083 -7.868 1.00 89.44 190 TYR A N 1
ATOM 1509 C CA . TYR A 1 190 ? 0.605 -28.428 -7.388 1.00 89.44 190 TYR A CA 1
ATOM 1510 C C . TYR A 1 190 ? 0.563 -26.954 -7.790 1.00 89.44 190 TYR A C 1
ATOM 1512 O O . TYR A 1 190 ? 1.519 -26.204 -7.624 1.00 89.44 190 TYR A O 1
ATOM 1520 N N . ARG A 1 191 ? -0.585 -26.510 -8.286 1.00 88.62 191 ARG A N 1
ATOM 1521 C CA . ARG A 1 191 ? -0.849 -25.099 -8.541 1.00 88.62 191 ARG A CA 1
ATOM 1522 C C . ARG A 1 191 ? -1.724 -24.567 -7.419 1.00 88.62 191 ARG A C 1
ATOM 1524 O O . ARG A 1 191 ? -2.800 -25.112 -7.190 1.00 88.62 191 ARG A O 1
ATOM 1531 N N . GLY A 1 192 ? -1.267 -23.531 -6.730 1.00 89.19 192 GLY A N 1
ATOM 1532 C CA . GLY A 1 192 ? -2.128 -22.753 -5.855 1.00 89.19 192 GLY A CA 1
ATOM 1533 C C . GLY A 1 192 ? -3.015 -21.812 -6.666 1.00 89.19 192 GLY A C 1
ATOM 1534 O O . GLY A 1 192 ? -2.556 -21.135 -7.590 1.00 89.19 192 GLY A O 1
ATOM 1535 N N . ASP A 1 193 ? -4.292 -21.784 -6.321 1.00 89.50 193 ASP A N 1
ATOM 1536 C CA . ASP A 1 193 ? -5.275 -20.816 -6.789 1.00 89.50 193 ASP A CA 1
ATOM 1537 C C . ASP A 1 193 ? -5.997 -20.225 -5.570 1.00 89.50 193 ASP A C 1
ATOM 1539 O O . ASP A 1 193 ? -5.996 -20.815 -4.489 1.00 89.50 193 ASP A O 1
ATOM 1543 N N . TYR A 1 194 ? -6.588 -19.042 -5.732 1.00 90.56 194 TYR A N 1
ATOM 1544 C CA . TYR A 1 194 ? -7.332 -18.392 -4.657 1.00 90.56 194 TYR A CA 1
ATOM 1545 C C . TYR A 1 194 ? -8.793 -18.848 -4.648 1.00 90.56 194 TYR A C 1
ATOM 1547 O O . TYR A 1 194 ? -9.384 -19.042 -5.713 1.00 90.56 194 TYR A O 1
ATOM 1555 N N . TYR A 1 195 ? -9.371 -19.014 -3.458 1.00 91.25 195 TYR A N 1
ATOM 1556 C CA . TYR A 1 195 ? -10.790 -19.334 -3.292 1.00 91.25 195 TYR A CA 1
ATOM 1557 C C . TYR A 1 195 ? -11.672 -18.107 -3.576 1.00 91.25 195 TYR A C 1
ATOM 1559 O O . TYR A 1 195 ? -12.622 -18.186 -4.355 1.00 91.25 195 TYR A O 1
ATOM 1567 N N . HIS A 1 196 ? -11.321 -16.962 -2.990 1.00 90.62 196 HIS A N 1
ATOM 1568 C CA . HIS A 1 196 ? -11.882 -15.651 -3.296 1.00 90.62 196 HIS A CA 1
ATOM 1569 C C . HIS A 1 196 ? -10.988 -14.902 -4.280 1.00 90.62 196 HIS A C 1
ATOM 1571 O O . HIS A 1 196 ? -9.768 -14.856 -4.120 1.00 90.62 196 HIS A O 1
ATOM 1577 N N . ASP A 1 197 ? -11.609 -14.293 -5.290 1.00 87.88 197 ASP A N 1
ATOM 1578 C CA . ASP A 1 197 ? -10.895 -13.522 -6.302 1.00 87.88 197 ASP A CA 1
ATOM 1579 C C . ASP A 1 197 ? -10.208 -12.299 -5.681 1.00 87.88 197 ASP A C 1
ATOM 1581 O O . ASP A 1 197 ? -10.861 -11.371 -5.205 1.00 87.88 197 ASP A O 1
ATOM 1585 N N . ILE A 1 198 ? -8.878 -12.298 -5.721 1.00 88.44 198 ILE A N 1
ATOM 1586 C CA . ILE A 1 198 ? -8.019 -11.227 -5.206 1.00 88.44 198 ILE A CA 1
ATOM 1587 C C . ILE A 1 198 ? -8.133 -9.929 -6.013 1.00 88.44 198 ILE A C 1
ATOM 1589 O O . ILE A 1 198 ? -7.681 -8.884 -5.557 1.00 88.44 198 ILE A O 1
ATOM 1593 N N . GLU A 1 199 ? -8.703 -9.959 -7.223 1.00 86.88 199 GLU A N 1
ATOM 1594 C CA . GLU A 1 199 ? -8.984 -8.722 -7.952 1.00 86.88 199 GLU A CA 1
ATOM 1595 C C . GLU A 1 199 ? -10.131 -7.939 -7.302 1.00 86.88 199 GLU A C 1
ATOM 1597 O O . GLU A 1 199 ? -10.091 -6.704 -7.316 1.00 86.88 199 GLU A O 1
ATOM 1602 N N . LEU A 1 200 ? -11.094 -8.659 -6.709 1.00 87.25 200 LEU A N 1
ATOM 1603 C CA . LEU A 1 200 ? -12.249 -8.129 -5.978 1.00 87.25 200 LEU A CA 1
ATOM 1604 C C . LEU A 1 200 ? -11.967 -7.950 -4.479 1.00 87.25 200 LEU A C 1
ATOM 1606 O O . LEU A 1 200 ? -12.476 -7.003 -3.887 1.00 87.25 200 LEU A O 1
ATOM 1610 N N . TYR A 1 201 ? -11.163 -8.844 -3.897 1.00 86.50 201 TYR A N 1
ATOM 1611 C CA . TYR A 1 201 ? -10.792 -8.871 -2.478 1.00 86.50 201 TYR A CA 1
ATOM 1612 C C . TYR A 1 201 ? -9.259 -8.847 -2.317 1.00 86.50 201 TYR A C 1
ATOM 1614 O O . TYR A 1 201 ? -8.658 -9.857 -1.933 1.00 86.50 201 TYR A O 1
ATOM 1622 N N . PRO A 1 202 ? -8.590 -7.732 -2.668 1.00 82.75 202 PRO A N 1
ATOM 1623 C CA . PRO A 1 202 ? -7.128 -7.629 -2.643 1.00 82.75 202 PRO A CA 1
ATOM 1624 C C . PRO A 1 202 ? -6.521 -7.822 -1.247 1.00 82.75 202 PRO A C 1
ATOM 1626 O O . PRO A 1 202 ? -5.380 -8.263 -1.135 1.00 82.75 202 PRO A O 1
ATOM 1629 N N . GLU A 1 203 ? -7.282 -7.553 -0.188 1.00 81.62 203 GLU A N 1
ATOM 1630 C CA . GLU A 1 203 ? -6.909 -7.805 1.206 1.00 81.62 203 GLU A CA 1
ATOM 1631 C C . GLU A 1 203 ? -6.737 -9.292 1.554 1.00 81.62 203 GLU A C 1
ATOM 1633 O O . GLU A 1 203 ? -6.184 -9.605 2.600 1.00 81.62 203 GLU A O 1
ATOM 1638 N N . LEU A 1 204 ? -7.198 -10.209 0.697 1.00 86.75 204 LEU A N 1
ATOM 1639 C CA . LEU A 1 204 ? -7.051 -11.656 0.885 1.00 86.75 204 LEU A CA 1
ATOM 1640 C C . LEU A 1 204 ? -5.881 -12.243 0.079 1.00 86.75 204 LEU A C 1
ATOM 1642 O O . LEU A 1 204 ? -5.786 -13.463 -0.076 1.00 86.75 204 LEU A O 1
ATOM 1646 N N . ALA A 1 205 ? -5.025 -11.401 -0.506 1.00 85.06 205 ALA A N 1
ATOM 1647 C CA . ALA A 1 205 ? -3.941 -11.851 -1.376 1.00 85.06 205 ALA A CA 1
ATOM 1648 C C . ALA A 1 205 ? -2.792 -12.541 -0.616 1.00 85.06 205 ALA A C 1
ATOM 1650 O O . ALA A 1 205 ? -2.125 -13.407 -1.190 1.00 85.06 205 ALA A O 1
ATOM 1651 N N . ASP A 1 206 ? -2.567 -12.183 0.648 1.00 83.19 206 ASP A N 1
ATOM 1652 C CA . ASP A 1 206 ? -1.588 -12.791 1.558 1.00 83.19 206 ASP A CA 1
ATOM 1653 C C . ASP A 1 206 ? -2.220 -13.726 2.605 1.00 83.19 206 ASP A C 1
ATOM 1655 O O . ASP A 1 206 ? -1.490 -14.350 3.378 1.00 83.19 206 ASP A O 1
ATOM 1659 N N . ASP A 1 207 ? -3.549 -13.885 2.602 1.00 86.56 207 ASP A N 1
ATOM 1660 C CA . ASP A 1 207 ? -4.254 -14.779 3.521 1.00 86.56 207 ASP A CA 1
ATOM 1661 C C . ASP A 1 207 ? -4.069 -16.256 3.112 1.00 86.56 207 ASP A C 1
ATOM 1663 O O . ASP A 1 207 ? -4.594 -16.688 2.076 1.00 86.56 207 ASP A O 1
ATOM 1667 N N . PRO A 1 208 ? -3.377 -17.083 3.922 1.00 86.75 208 PRO A N 1
ATOM 1668 C CA . PRO A 1 208 ? -3.205 -18.501 3.623 1.00 86.75 208 PRO A CA 1
ATOM 1669 C C . PRO A 1 208 ? -4.529 -19.278 3.622 1.00 86.75 208 PRO A C 1
ATOM 1671 O O . PRO A 1 208 ? -4.619 -20.307 2.952 1.00 86.75 208 PRO A O 1
ATOM 1674 N N . ALA A 1 209 ? -5.563 -18.807 4.331 1.00 89.19 209 ALA A N 1
ATOM 1675 C CA . ALA A 1 209 ? -6.884 -19.433 4.325 1.00 89.19 209 ALA A CA 1
ATOM 1676 C C . ALA A 1 209 ? -7.630 -19.218 2.999 1.00 89.19 209 ALA A C 1
ATOM 1678 O O . ALA A 1 209 ? -8.562 -19.961 2.688 1.00 89.19 209 ALA A O 1
ATOM 1679 N N . ASN A 1 210 ? -7.198 -18.245 2.192 1.00 90.75 210 ASN A N 1
ATOM 1680 C CA . ASN A 1 210 ? -7.753 -17.978 0.873 1.00 90.75 210 ASN A CA 1
ATOM 1681 C C . ASN A 1 210 ? -7.069 -18.790 -0.249 1.00 90.75 210 ASN A C 1
ATOM 1683 O O . ASN A 1 210 ? -7.399 -18.615 -1.421 1.00 90.75 210 ASN A O 1
ATOM 1687 N N . VAL A 1 211 ? -6.123 -19.681 0.068 1.00 91.06 211 VAL A N 1
ATOM 1688 C CA . VAL A 1 211 ? -5.355 -20.456 -0.921 1.00 91.06 211 VAL A CA 1
ATOM 1689 C C . VAL A 1 211 ? -5.811 -21.914 -0.969 1.00 91.06 211 VAL A C 1
ATOM 1691 O O . VAL A 1 211 ? -5.897 -22.596 0.049 1.00 91.06 211 VAL A O 1
ATOM 1694 N N . VAL A 1 212 ? -6.022 -22.433 -2.180 1.00 91.50 212 VAL A N 1
ATOM 1695 C CA . VAL A 1 212 ? -6.334 -23.843 -2.445 1.00 91.50 212 VAL A CA 1
ATOM 1696 C C . VAL A 1 212 ? -5.327 -24.421 -3.432 1.00 91.50 212 VAL A C 1
ATOM 1698 O O . VAL A 1 212 ? -5.076 -23.856 -4.494 1.00 91.50 212 VAL A O 1
ATOM 1701 N N . PHE A 1 213 ? -4.775 -25.592 -3.115 1.00 92.25 213 PHE A N 1
ATOM 1702 C CA . PHE A 1 213 ? -3.850 -26.296 -4.000 1.00 92.25 213 PHE A CA 1
ATOM 1703 C C . PHE A 1 213 ? -4.572 -27.324 -4.865 1.00 92.25 213 PHE A C 1
ATOM 1705 O O . PHE A 1 213 ? -5.245 -28.227 -4.371 1.00 92.25 213 PHE A O 1
ATOM 1712 N N . GLN A 1 214 ? -4.364 -27.227 -6.174 1.00 89.94 214 GLN A N 1
ATOM 1713 C CA . GLN A 1 214 ? -4.845 -28.189 -7.154 1.00 89.94 214 GLN A CA 1
ATOM 1714 C C . GLN A 1 214 ? -3.673 -28.979 -7.726 1.00 89.94 214 GLN A C 1
ATOM 1716 O O . GLN A 1 214 ? -2.663 -28.417 -8.155 1.00 89.94 214 GLN A O 1
ATOM 1721 N N . LYS A 1 215 ? -3.798 -30.308 -7.752 1.00 90.12 215 LYS A N 1
ATOM 1722 C CA . LYS A 1 215 ? -2.779 -31.173 -8.349 1.00 90.12 215 LYS A CA 1
ATOM 1723 C C . LYS A 1 215 ? -2.722 -30.936 -9.856 1.00 90.12 215 LYS A C 1
ATOM 1725 O O . LYS A 1 215 ? -3.736 -31.036 -10.547 1.00 90.12 215 LYS A O 1
ATOM 1730 N N . ILE A 1 216 ? -1.530 -30.663 -10.375 1.00 85.81 216 ILE A N 1
ATOM 1731 C CA . ILE A 1 216 ? -1.330 -30.445 -11.808 1.00 85.81 216 ILE A CA 1
ATOM 1732 C C . ILE A 1 216 ? -1.418 -31.808 -12.497 1.00 85.81 216 ILE A C 1
ATOM 1734 O O . ILE A 1 216 ? -0.498 -32.624 -12.422 1.00 85.81 216 ILE A O 1
ATOM 1738 N N . ASN A 1 217 ? -2.545 -32.076 -13.158 1.00 80.81 217 ASN A N 1
ATOM 1739 C CA . ASN A 1 217 ? -2.706 -33.304 -13.924 1.00 80.81 217 ASN A CA 1
ATOM 1740 C C . ASN A 1 217 ? -1.789 -33.265 -15.160 1.00 80.81 217 ASN A C 1
ATOM 1742 O O . ASN A 1 217 ? -1.897 -32.344 -15.972 1.00 80.81 217 ASN A O 1
ATOM 1746 N N . PRO A 1 218 ? -0.937 -34.281 -15.382 1.00 66.38 218 PRO A N 1
ATOM 1747 C CA . PRO A 1 218 ? 0.051 -34.280 -16.466 1.00 66.38 218 PRO A CA 1
ATOM 1748 C C . PRO A 1 218 ? -0.554 -34.329 -17.883 1.00 66.38 218 PRO A C 1
ATOM 1750 O O . PRO A 1 218 ? 0.179 -34.293 -18.865 1.00 66.38 218 PRO A O 1
ATOM 1753 N N . LYS A 1 219 ? -1.885 -34.394 -18.022 1.00 60.19 219 LYS A N 1
ATOM 1754 C CA . LYS A 1 219 ? -2.587 -34.565 -19.304 1.00 60.19 219 LYS A CA 1
ATOM 1755 C C . LYS A 1 219 ? -2.806 -33.274 -20.114 1.00 60.19 219 LYS A C 1
ATOM 1757 O O . LYS A 1 219 ? -3.365 -33.365 -21.198 1.00 60.19 219 LYS A O 1
ATOM 1762 N N . HIS A 1 220 ? -2.382 -32.104 -19.629 1.00 52.59 220 HIS A N 1
ATOM 1763 C CA . HIS A 1 220 ? -2.575 -30.813 -20.322 1.00 52.59 220 HIS A CA 1
ATOM 1764 C C . HIS A 1 220 ? -1.281 -30.159 -20.843 1.00 52.59 220 HIS A C 1
ATOM 1766 O O . HIS A 1 220 ? -1.267 -28.976 -21.163 1.00 52.59 220 HIS A O 1
ATOM 1772 N N . ARG A 1 221 ? -0.186 -30.924 -20.957 1.00 50.19 221 ARG A N 1
ATOM 1773 C CA . ARG A 1 221 ? 0.963 -30.549 -21.798 1.00 50.19 221 ARG A CA 1
ATOM 1774 C C . ARG A 1 221 ? 0.768 -31.151 -23.193 1.00 50.19 221 ARG A C 1
ATOM 1776 O O . ARG A 1 221 ? 1.241 -32.256 -23.452 1.00 50.19 221 ARG A O 1
ATOM 1783 N N . ARG A 1 222 ? 0.033 -30.457 -24.057 1.00 37.56 222 ARG A N 1
ATOM 1784 C CA . ARG A 1 222 ? 0.092 -30.623 -25.514 1.00 37.56 222 ARG A CA 1
ATOM 1785 C C . ARG A 1 222 ? 0.117 -29.250 -26.152 1.00 37.56 222 ARG A C 1
ATOM 1787 O O . ARG A 1 222 ? -0.659 -28.399 -25.671 1.00 37.56 222 ARG A O 1
#

Radius of gyration: 24.3 Å; chains: 1; bounding box: 56×60×66 Å

InterPro domains:
  IPR028916 Tox-GHH domain [PF15636] (186-215)
  IPR051216 Teneurin [PTHR11219] (18-183)

Secondary structure (DSSP, 8-state):
--------------HHHHHHHHHHHHHT---SSPPP-S---S-------SS-SSPPTT-TTEEEEEETTEEEEEE----S----S-TT---S--EEEEEEEEETTEEEEEEEES-STTHHHHHHHHHTTGGG-EEEEEEPPTT-TTS---EEEEEE-SSEEEEEEESS-HHHHHHHHHHHHHHHTEETTEEEEESS-TTT-GGGSS-GGGEEEEE--GGG--

pLDDT: mean 70.57, std 17.33, range [32.09, 92.25]

Sequence (222 aa):
MPLFLDMPSVPLVSGFVCAIRQKLDSFASLTSVARPKVKREQLFETVIPKISTMSVPFGSGITVSRIGERALVRARTKRIISVEMSTLRFSTILFLLDLHLVMHGQDVFYFVKDKTWRVADDLNQLQRLGTAINTTVHESKPEDMKTDTHVDVRVHSEHAILNIRYGTNPHKERQRLLRHAKSMLSVPGYRGDYYHDIELYPELADDPANVVFQKINPKHRR

Foldseek 3Di:
DDDPPPDPDVPPQPPVNVVVVVVVVVVPDPDPDDDDPDDPPDPPPPPVVPDDPDADQVHPQWDWDDDPQFIQIGGDDDPDDDPDDCLRCPVFTWGWAPAWAADPQATETETEGQADVCVVVVVVSVCSVPPQKDKDKDWDDCVPVVDFTKIWIWIDGPRHIYIYIYNDDRVVVVVVVLVVLQVVQDDVQKHKDFQDDCVVVVVCSNPPVRIDIDGDDPPPPD